Protein AF-A0A9E6S655-F1 (afdb_monomer)

Secondary structure (DSSP, 8-state):
-PPP-------PPPHHHHS------HHHHHHHHHHHHHHHHHHHHHS-TT-EEEE----TTS-GGG----EEEE-PPPPEEEEBTTT-PEEEE-HHHHHHHHHHHHHHHHHS-TTS--EEEEEEEEETTTTEEEEEEE----TT-EE-SS-EE---TTHHHHHHHHHHHTTTSSEEEEEEEEESSS--PPPHHHHHHHHHHHHSSTT--SEEEEEEEETTTTS-EEEEEEEEGGG---------------

pLDDT: mean 84.51, std 17.34, range [33.41, 98.56]

Radius of gyration: 26.14 Å; Cα contacts (8 Å, |Δi|>4): 394; chains: 1; bounding box: 91×45×84 Å

Solvent-accessible surface area (backbone atoms only — not comparable to full-atom values): 14456 Å² total; per-residue (Å²): 140,78,81,79,81,73,83,72,79,69,88,66,80,59,66,84,84,70,48,85,87,73,90,74,55,73,68,52,50,51,49,52,54,54,49,52,49,54,50,49,55,55,42,69,76,68,51,56,97,50,44,51,72,48,79,53,81,78,65,90,86,58,71,73,93,64,78,60,77,54,68,48,73,47,72,48,78,60,53,51,76,47,64,27,72,75,85,63,30,42,30,35,34,29,63,58,22,52,50,41,52,51,50,41,54,53,46,41,38,72,77,70,38,49,54,40,18,48,36,22,43,29,27,17,40,75,39,80,90,80,38,35,33,43,34,52,34,45,47,59,56,31,86,67,37,47,65,34,70,88,46,62,48,79,37,64,58,64,50,66,60,52,36,50,51,44,16,62,78,46,75,64,62,27,31,76,41,31,40,34,36,39,29,20,87,42,72,38,67,85,50,75,66,54,55,48,52,50,48,43,53,35,67,70,41,100,78,46,46,67,54,39,36,40,36,22,27,5,20,54,58,77,64,70,39,84,33,39,36,69,48,49,40,89,76,61,80,84,74,85,79,77,86,79,76,83,83,78,81,129

Nearest PDB structures (foldseek):
  9ild-assembly1_A  TM=6.841E-01  e=2.425E-09  Escherichia coli
  5u4p-assembly1_B  TM=6.908E-01  e=5.971E-07  Saccharomyces cerevisiae S288C
  6ef3-assembly1_r  TM=6.531E-01  e=1.255E-06  Saccharomyces cerevisiae S288C
  8h38-assembly1_E  TM=6.653E-01  e=2.600E-05  Homo sapiens
  5cw4-assembly1_A  TM=6.420E-01  e=2.943E-05  Camponotus floridanus

Mean predicted aligned error: 10.94 Å

Structure (mmCIF, N/CA/C/O backbone):
data_AF-A0A9E6S655-F1
#
_entry.id   AF-A0A9E6S655-F1
#
loop_
_atom_site.group_PDB
_atom_site.id
_atom_site.type_symbol
_atom_site.label_atom_id
_atom_site.label_alt_id
_atom_site.label_comp_id
_atom_site.label_asym_id
_atom_site.label_entity_id
_atom_site.label_seq_id
_atom_site.pdbx_PDB_ins_code
_atom_site.Cartn_x
_atom_site.Cartn_y
_atom_site.Cartn_z
_atom_site.occupancy
_atom_site.B_iso_or_equiv
_atom_site.auth_seq_id
_atom_site.auth_comp_id
_atom_site.auth_asym_id
_atom_site.auth_atom_id
_atom_site.pdbx_PDB_model_num
ATOM 1 N N . PHE A 1 1 ? -2.658 13.656 -61.836 1.00 39.81 1 PHE A N 1
ATOM 2 C CA . PHE A 1 1 ? -3.456 13.487 -60.610 1.00 39.81 1 PHE A CA 1
ATOM 3 C C . PHE A 1 1 ? -2.590 12.798 -59.568 1.00 39.81 1 PHE A C 1
ATOM 5 O O . PHE A 1 1 ? -2.549 11.578 -59.520 1.00 39.81 1 PHE A O 1
ATOM 12 N N . TRP A 1 2 ? -1.823 13.581 -58.810 1.00 33.41 2 TRP A N 1
ATOM 13 C CA . TRP A 1 2 ? -1.157 13.121 -57.591 1.00 33.41 2 TRP A CA 1
ATOM 14 C C . TRP A 1 2 ? -1.983 13.661 -56.425 1.00 33.41 2 TRP A C 1
ATOM 16 O O . TRP A 1 2 ? -2.263 14.861 -56.441 1.00 33.41 2 TRP A O 1
ATOM 26 N N . PRO A 1 3 ? -2.417 12.830 -55.466 1.00 42.56 3 PRO A N 1
ATOM 27 C CA . PRO A 1 3 ? -3.095 13.346 -54.291 1.00 42.56 3 PRO A CA 1
ATOM 28 C C . PRO A 1 3 ? -2.101 14.168 -53.465 1.00 42.56 3 PRO A C 1
ATOM 30 O O . PRO A 1 3 ? -0.930 13.794 -53.325 1.00 42.56 3 PRO A O 1
ATOM 33 N N . GLU A 1 4 ? -2.565 15.304 -52.949 1.00 45.28 4 GLU A N 1
ATOM 34 C CA . GLU A 1 4 ? -1.846 16.054 -51.926 1.00 45.28 4 GLU A CA 1
ATOM 35 C C . GLU A 1 4 ? -1.567 15.120 -50.745 1.00 45.28 4 GLU A C 1
ATOM 37 O O . GLU A 1 4 ? -2.424 14.336 -50.336 1.00 45.28 4 GLU A O 1
ATOM 42 N N . ARG A 1 5 ? -0.332 15.157 -50.234 1.00 46.97 5 ARG A N 1
ATOM 43 C CA . ARG A 1 5 ? 0.058 14.385 -49.055 1.00 46.97 5 ARG A CA 1
ATOM 44 C C . ARG A 1 5 ? -0.758 14.887 -47.869 1.00 46.97 5 ARG A C 1
ATOM 46 O O . ARG A 1 5 ? -0.368 15.864 -47.234 1.00 46.97 5 ARG A O 1
ATOM 53 N N . GLU A 1 6 ? -1.841 14.194 -47.537 1.00 49.81 6 GLU A N 1
ATOM 54 C CA . GLU A 1 6 ? -2.343 14.222 -46.171 1.00 49.81 6 GLU A CA 1
ATOM 55 C C . GLU A 1 6 ? -1.185 13.819 -45.260 1.00 49.81 6 GLU A C 1
ATOM 57 O O . GLU A 1 6 ? -0.544 12.776 -45.433 1.00 49.81 6 GLU A O 1
ATOM 62 N N . THR A 1 7 ? -0.872 14.693 -44.311 1.00 53.94 7 THR A N 1
ATOM 63 C CA . THR A 1 7 ? 0.046 14.429 -43.212 1.00 53.94 7 THR A CA 1
ATOM 64 C C . THR A 1 7 ? -0.587 13.390 -42.298 1.00 53.94 7 THR A C 1
ATOM 66 O O . THR A 1 7 ? -1.049 13.685 -41.198 1.00 53.94 7 THR A O 1
ATOM 69 N N . ILE A 1 8 ? -0.592 12.134 -42.742 1.00 54.56 8 ILE A N 1
ATOM 70 C CA . ILE A 1 8 ? -0.772 11.004 -41.844 1.00 54.56 8 ILE A CA 1
ATOM 71 C C . ILE A 1 8 ? 0.412 11.079 -40.881 1.00 54.56 8 ILE A C 1
ATOM 73 O O . ILE A 1 8 ? 1.547 10.762 -41.241 1.00 54.56 8 ILE A O 1
ATOM 77 N N . LYS A 1 9 ? 0.162 11.549 -39.654 1.00 48.50 9 LYS A N 1
ATOM 78 C CA . LYS A 1 9 ? 1.083 11.351 -38.536 1.00 48.50 9 LYS A CA 1
ATOM 79 C C . LYS A 1 9 ? 1.117 9.854 -38.268 1.00 48.50 9 LYS A C 1
ATOM 81 O O . LYS A 1 9 ? 0.338 9.334 -37.475 1.00 48.50 9 LYS A O 1
ATOM 86 N N . VAL A 1 10 ? 1.996 9.158 -38.979 1.00 54.09 10 VAL A N 1
ATOM 87 C CA . VAL A 1 10 ? 2.387 7.802 -38.619 1.00 54.09 10 VAL A CA 1
ATOM 88 C C . VAL A 1 10 ? 2.914 7.887 -37.191 1.00 54.09 10 VAL A C 1
ATOM 90 O O . VAL A 1 10 ? 3.746 8.744 -36.889 1.00 54.09 10 VAL A O 1
ATOM 93 N N . PHE A 1 11 ? 2.379 7.047 -36.308 1.00 54.53 11 PHE A N 1
ATOM 94 C CA . PHE A 1 11 ? 2.903 6.865 -34.963 1.00 54.53 11 PHE A CA 1
ATOM 95 C C . PHE A 1 11 ? 4.397 6.532 -35.072 1.00 54.53 11 PHE A C 1
ATOM 97 O O . PHE A 1 11 ? 4.768 5.438 -35.492 1.00 54.53 11 PHE A O 1
ATOM 104 N N . GLN A 1 12 ? 5.251 7.503 -34.752 1.00 49.06 12 GLN A N 1
ATOM 105 C CA . GLN A 1 12 ? 6.647 7.243 -34.444 1.00 49.06 12 GLN A CA 1
ATOM 106 C C . GLN A 1 12 ? 6.721 7.018 -32.935 1.00 49.06 12 GLN A C 1
ATOM 108 O O . GLN A 1 12 ? 6.376 7.943 -32.194 1.00 49.06 12 GLN A O 1
ATOM 113 N N . PRO A 1 13 ? 7.154 5.839 -32.453 1.00 54.59 13 PRO A N 1
ATOM 114 C CA . PRO A 1 13 ? 7.589 5.737 -31.069 1.00 54.59 13 PRO A CA 1
ATOM 115 C C . PRO A 1 13 ? 8.690 6.784 -30.868 1.00 54.59 13 PRO A C 1
ATOM 117 O O . PRO A 1 13 ? 9.580 6.917 -31.710 1.00 54.59 13 PRO A O 1
ATOM 120 N N . GLU A 1 14 ? 8.550 7.594 -29.820 1.00 47.12 14 GLU A N 1
ATOM 121 C CA . GLU A 1 14 ? 9.306 8.833 -29.624 1.00 47.12 14 GLU A CA 1
ATOM 122 C C . GLU A 1 14 ? 10.831 8.673 -29.818 1.00 47.12 14 GLU A C 1
ATOM 124 O O . GLU A 1 14 ? 11.371 7.577 -29.620 1.00 47.12 14 GLU A O 1
ATOM 129 N N . PRO A 1 15 ? 11.568 9.758 -30.144 1.00 48.25 15 PRO A N 1
ATOM 130 C CA . PRO A 1 15 ? 12.989 9.694 -30.505 1.00 48.25 15 PRO A CA 1
ATOM 131 C C . PRO A 1 15 ? 13.898 9.057 -29.443 1.00 48.25 15 PRO A C 1
ATOM 133 O O . PRO A 1 15 ? 15.030 8.712 -29.751 1.00 48.25 15 PRO A O 1
ATOM 136 N N . GLY A 1 16 ? 13.434 8.888 -28.203 1.00 46.38 16 GLY A N 1
ATOM 137 C CA . GLY A 1 16 ? 14.241 8.386 -27.090 1.00 46.38 16 GLY A CA 1
ATOM 138 C C . GLY A 1 16 ? 14.689 6.926 -27.214 1.00 46.38 16 GLY A C 1
ATOM 139 O O . GLY A 1 16 ? 15.821 6.623 -26.857 1.00 46.38 16 GLY A O 1
ATOM 140 N N . CYS A 1 17 ? 13.848 6.025 -27.736 1.00 48.88 17 CYS A N 1
ATOM 141 C CA . CYS A 1 17 ? 14.217 4.606 -27.899 1.00 48.88 17 CYS A CA 1
ATOM 142 C C . CYS A 1 17 ? 14.852 4.293 -29.261 1.00 48.88 17 CYS A C 1
ATOM 144 O O . CYS A 1 17 ? 15.463 3.239 -29.417 1.00 48.88 17 CYS A O 1
ATOM 146 N N . SER A 1 18 ? 14.693 5.195 -30.233 1.00 51.94 18 SER A N 1
ATOM 147 C CA . SER A 1 18 ? 15.085 4.985 -31.635 1.00 51.94 18 SER A CA 1
ATOM 148 C C . SER A 1 18 ? 16.229 5.900 -32.087 1.00 51.94 18 SER A C 1
ATOM 150 O O . SER A 1 18 ? 16.671 5.806 -33.232 1.00 51.94 18 SER A O 1
ATOM 152 N N . ALA A 1 19 ? 16.695 6.813 -31.229 1.00 54.34 19 ALA A N 1
ATOM 153 C CA . ALA A 1 19 ? 17.906 7.577 -31.493 1.00 54.34 19 ALA A CA 1
ATOM 154 C C . ALA A 1 19 ? 19.108 6.621 -31.539 1.00 54.34 19 ALA A C 1
ATOM 156 O O . ALA A 1 19 ? 19.163 5.689 -30.735 1.00 54.34 19 ALA A O 1
ATOM 157 N N . PRO A 1 20 ? 20.084 6.837 -32.439 1.00 57.59 20 PRO A N 1
ATOM 158 C CA . PRO A 1 20 ? 21.334 6.093 -32.389 1.00 57.59 20 PRO A CA 1
ATOM 159 C C . PRO A 1 20 ? 22.006 6.347 -31.032 1.00 57.59 20 PRO A C 1
ATOM 161 O O . PRO A 1 20 ? 22.548 7.421 -30.782 1.00 57.59 20 PRO A O 1
ATOM 164 N N . THR A 1 21 ? 21.927 5.360 -30.138 1.00 64.56 21 THR A N 1
ATOM 165 C CA . THR A 1 21 ? 22.509 5.390 -28.785 1.00 64.56 21 THR A CA 1
ATOM 166 C C . THR A 1 21 ? 23.999 5.049 -28.788 1.00 64.56 21 THR A C 1
ATOM 168 O O . THR A 1 21 ? 24.676 5.227 -27.778 1.00 64.56 21 THR A O 1
ATOM 171 N N . PHE A 1 22 ? 24.513 4.577 -29.925 1.00 71.50 22 PHE A N 1
ATOM 172 C CA . PHE A 1 22 ? 25.898 4.186 -30.136 1.00 71.50 22 PHE A CA 1
ATOM 173 C C . PHE A 1 22 ? 26.263 4.341 -31.621 1.00 71.50 22 PHE A C 1
ATOM 175 O O . PHE A 1 22 ? 25.500 3.929 -32.495 1.00 71.50 22 PHE A O 1
ATOM 182 N N . ILE A 1 23 ? 27.424 4.934 -31.910 1.00 76.50 23 ILE A N 1
ATOM 183 C CA . ILE A 1 23 ? 28.016 4.994 -33.253 1.00 76.50 23 ILE A CA 1
ATOM 184 C C . ILE A 1 23 ? 29.365 4.282 -33.166 1.00 76.50 23 ILE A C 1
ATOM 186 O O . ILE A 1 23 ? 30.240 4.718 -32.422 1.00 76.50 23 ILE A O 1
ATOM 190 N N . GLY A 1 24 ? 29.522 3.201 -33.926 1.00 80.50 24 GLY A N 1
ATOM 191 C CA . GLY A 1 24 ? 30.736 2.390 -33.960 1.00 80.50 24 GLY A CA 1
ATOM 192 C C . GLY A 1 24 ? 30.864 1.634 -35.277 1.00 80.50 24 GLY A C 1
ATOM 193 O O . GLY A 1 24 ? 29.964 1.668 -36.121 1.00 80.50 24 GLY A O 1
ATOM 194 N N . SER A 1 25 ? 32.000 0.970 -35.468 1.00 88.00 25 SER A N 1
ATOM 195 C CA . SER A 1 25 ? 32.209 0.071 -36.600 1.00 88.00 25 SER A CA 1
ATOM 196 C C . SER A 1 25 ? 31.302 -1.164 -36.500 1.00 88.00 25 SER A C 1
ATOM 198 O O . SER A 1 25 ? 30.748 -1.467 -35.442 1.00 88.00 25 SER A O 1
ATOM 200 N N . ALA A 1 26 ? 31.167 -1.920 -37.593 1.00 88.44 26 ALA A N 1
ATOM 201 C CA . ALA A 1 26 ? 30.428 -3.185 -37.569 1.00 88.44 26 ALA A CA 1
ATOM 202 C C . ALA A 1 26 ? 30.991 -4.164 -36.519 1.00 88.44 26 ALA A C 1
ATOM 204 O O . ALA A 1 26 ? 30.226 -4.791 -35.793 1.00 88.44 26 ALA A O 1
ATOM 205 N N . ALA A 1 27 ? 32.320 -4.219 -36.373 1.00 87.69 27 ALA A N 1
ATOM 206 C CA . ALA A 1 27 ? 32.978 -5.062 -35.377 1.00 87.69 27 ALA A CA 1
ATOM 207 C C . ALA A 1 27 ? 32.614 -4.663 -33.936 1.00 87.69 27 ALA A C 1
ATOM 209 O O . ALA A 1 27 ? 32.460 -5.523 -33.071 1.00 87.69 27 ALA A O 1
ATOM 210 N N . ASP A 1 28 ? 32.431 -3.366 -33.687 1.00 85.56 28 ASP A N 1
ATOM 211 C CA . ASP A 1 28 ? 32.077 -2.840 -32.368 1.00 85.56 28 ASP A CA 1
ATOM 212 C C . ASP A 1 28 ? 30.637 -3.206 -31.993 1.00 85.56 28 ASP A C 1
ATOM 214 O O . ASP A 1 28 ? 30.358 -3.610 -30.861 1.00 85.56 28 ASP A O 1
ATOM 218 N N . ILE A 1 29 ? 29.724 -3.097 -32.963 1.00 86.19 29 ILE A N 1
ATOM 219 C CA . ILE A 1 29 ? 28.320 -3.493 -32.809 1.00 86.19 29 ILE A CA 1
ATOM 220 C C . ILE A 1 29 ? 28.230 -4.994 -32.523 1.00 86.19 29 ILE A C 1
ATOM 222 O O . ILE A 1 29 ? 27.562 -5.387 -31.564 1.00 86.19 29 ILE A O 1
ATOM 226 N N . ASP A 1 30 ? 28.935 -5.820 -33.300 1.00 88.81 30 ASP A N 1
ATOM 227 C CA . ASP A 1 30 ? 28.944 -7.275 -33.127 1.00 88.81 30 ASP A CA 1
ATOM 228 C C . ASP A 1 30 ? 29.495 -7.676 -31.754 1.00 88.81 30 ASP A C 1
ATOM 230 O O . ASP A 1 30 ? 28.908 -8.521 -31.070 1.00 88.81 30 ASP A O 1
ATOM 234 N N . PHE A 1 31 ? 30.579 -7.032 -31.306 1.00 88.00 31 PHE A N 1
ATOM 235 C CA . PHE A 1 31 ? 31.152 -7.264 -29.982 1.00 88.00 31 PHE A CA 1
ATOM 236 C C . PHE A 1 31 ? 30.141 -6.979 -28.866 1.00 88.00 31 PHE A C 1
ATOM 238 O O . PHE A 1 31 ? 29.920 -7.825 -27.994 1.00 88.00 31 PHE A O 1
ATOM 245 N N . HIS A 1 32 ? 29.508 -5.802 -28.885 1.00 86.50 32 HIS A N 1
ATOM 246 C CA . HIS A 1 32 ? 28.561 -5.425 -27.840 1.00 86.50 32 HIS A CA 1
ATOM 247 C C . HIS A 1 32 ? 27.294 -6.281 -27.876 1.00 86.50 32 HIS A C 1
ATOM 249 O O . HIS A 1 32 ? 26.847 -6.732 -26.822 1.00 86.50 32 HIS A O 1
ATOM 255 N N . ALA A 1 33 ? 26.740 -6.563 -29.058 1.00 88.81 33 ALA A N 1
ATOM 256 C CA . ALA A 1 33 ? 25.545 -7.391 -29.196 1.00 88.81 33 ALA A CA 1
ATOM 257 C C . ALA A 1 33 ? 25.784 -8.824 -28.692 1.00 88.81 33 ALA A C 1
ATOM 259 O O . ALA A 1 33 ? 25.025 -9.320 -27.855 1.00 88.81 33 ALA A O 1
ATOM 260 N N . ALA A 1 34 ? 26.866 -9.472 -29.137 1.00 90.12 34 ALA A N 1
ATOM 261 C CA . ALA A 1 34 ? 27.206 -10.826 -28.705 1.00 90.12 34 ALA A CA 1
ATOM 262 C C . ALA A 1 34 ? 27.569 -10.876 -27.212 1.00 90.12 34 ALA A C 1
ATOM 264 O O . ALA A 1 34 ? 27.147 -11.786 -26.494 1.00 90.12 34 ALA A O 1
ATOM 265 N N . GLY A 1 35 ? 28.326 -9.890 -26.724 1.00 88.50 35 GLY A N 1
ATOM 266 C CA . GLY A 1 35 ? 28.711 -9.795 -25.319 1.00 88.50 35 GLY A CA 1
ATOM 267 C C . GLY A 1 35 ? 27.508 -9.611 -24.394 1.00 88.50 35 GLY A C 1
ATOM 268 O O . GLY A 1 35 ? 27.358 -10.368 -23.435 1.00 88.50 35 GLY A O 1
ATOM 269 N N . LEU A 1 36 ? 26.619 -8.661 -24.702 1.00 87.56 36 LEU A N 1
ATOM 270 C CA . LEU A 1 36 ? 25.401 -8.417 -23.924 1.00 87.56 36 LEU A CA 1
ATOM 271 C C . LEU A 1 36 ? 24.457 -9.622 -23.943 1.00 87.56 36 LEU A C 1
ATOM 273 O O . LEU A 1 36 ? 23.909 -9.964 -22.898 1.00 87.56 36 LEU A O 1
ATOM 277 N N . LEU A 1 37 ? 24.306 -10.302 -25.085 1.00 90.31 37 LEU A N 1
ATOM 278 C CA . LEU A 1 37 ? 23.493 -11.517 -25.181 1.00 90.31 37 LEU A CA 1
ATOM 279 C C . LEU A 1 37 ? 24.033 -12.630 -24.275 1.00 90.31 37 LEU A C 1
ATOM 281 O O . LEU A 1 37 ? 23.283 -13.200 -23.486 1.00 90.31 37 LEU A O 1
ATOM 285 N N . ASN A 1 38 ? 25.334 -12.916 -24.348 1.00 90.38 38 ASN A N 1
ATOM 286 C CA . ASN A 1 38 ? 25.955 -13.965 -23.537 1.00 90.38 38 ASN A CA 1
ATOM 287 C C . ASN A 1 38 ? 25.903 -13.644 -22.039 1.00 90.38 38 ASN A C 1
ATOM 289 O O . ASN A 1 38 ? 25.633 -14.527 -21.222 1.00 90.38 38 ASN A O 1
ATOM 293 N N . ILE A 1 39 ? 26.116 -12.376 -21.671 1.00 87.38 39 ILE A N 1
ATOM 294 C CA . ILE A 1 39 ? 25.930 -11.915 -20.293 1.00 87.38 39 ILE A CA 1
ATOM 295 C C . ILE A 1 39 ? 24.472 -12.118 -19.873 1.00 87.38 39 ILE A C 1
ATOM 297 O O . ILE A 1 39 ? 24.231 -12.718 -18.829 1.00 87.38 39 ILE A O 1
ATOM 301 N N . GLY A 1 40 ? 23.510 -11.685 -20.690 1.00 86.69 40 GLY A N 1
ATOM 302 C CA . GLY A 1 40 ? 22.080 -11.842 -20.426 1.00 86.69 40 GLY A CA 1
ATOM 303 C C . GLY A 1 40 ? 21.677 -13.300 -20.200 1.00 86.69 40 GLY A C 1
ATOM 304 O O . GLY A 1 40 ? 21.018 -13.598 -19.209 1.00 86.69 40 GLY A O 1
ATOM 305 N N . LEU A 1 41 ? 22.140 -14.222 -21.049 1.00 89.38 41 LEU A N 1
ATOM 306 C CA . LEU A 1 41 ? 21.893 -15.661 -20.896 1.00 89.38 41 LEU A CA 1
ATOM 307 C C . LEU A 1 41 ? 22.481 -16.209 -19.589 1.00 89.38 41 LEU A C 1
ATOM 309 O O . LEU A 1 41 ? 21.782 -16.882 -18.836 1.00 89.38 41 LEU A O 1
ATOM 313 N N . SER A 1 42 ? 23.728 -15.850 -19.266 1.00 87.19 42 SER A N 1
ATOM 314 C CA . SER A 1 42 ? 24.353 -16.232 -17.993 1.00 87.19 42 SER A CA 1
ATOM 315 C C . SER A 1 42 ? 23.597 -15.671 -16.783 1.00 87.19 42 SER A C 1
ATOM 317 O O . SER A 1 42 ? 23.529 -16.320 -15.738 1.00 87.19 42 SER A O 1
ATOM 319 N N . ARG A 1 43 ? 23.019 -14.470 -16.896 1.00 84.88 43 ARG A N 1
ATOM 320 C CA . ARG A 1 43 ? 22.216 -13.850 -15.834 1.00 84.88 43 ARG A CA 1
ATOM 321 C C . ARG A 1 43 ? 20.859 -14.513 -15.673 1.00 84.88 43 ARG A C 1
ATOM 323 O O . ARG A 1 43 ? 20.486 -14.766 -14.539 1.00 84.88 43 ARG A O 1
ATOM 330 N N . ILE A 1 44 ? 20.170 -14.860 -16.756 1.00 84.44 44 ILE A N 1
ATOM 331 C CA . ILE A 1 44 ? 18.895 -15.593 -16.690 1.00 84.44 44 ILE A CA 1
ATOM 332 C C . ILE A 1 44 ? 19.059 -16.929 -15.953 1.00 84.44 44 ILE A C 1
ATOM 334 O O . ILE A 1 44 ? 18.176 -17.319 -15.198 1.00 84.44 44 ILE A O 1
ATOM 338 N N . GLU A 1 45 ? 20.191 -17.612 -16.138 1.00 87.69 45 GLU A N 1
ATOM 339 C CA . GLU A 1 45 ? 20.467 -18.882 -15.457 1.00 87.69 45 GLU A CA 1
ATOM 340 C C . GLU A 1 45 ? 20.854 -18.705 -13.978 1.00 87.69 45 GLU A C 1
ATOM 342 O O . GLU A 1 45 ? 20.525 -19.547 -13.145 1.00 87.69 45 GLU A O 1
ATOM 347 N N . SER A 1 46 ? 21.564 -17.623 -13.638 1.00 85.38 46 SER A N 1
ATOM 348 C CA . SER A 1 46 ? 22.181 -17.448 -12.312 1.00 85.38 46 SER A CA 1
ATOM 349 C C . SER A 1 46 ? 21.440 -16.504 -11.363 1.00 85.38 46 SER A C 1
ATOM 351 O O . SER A 1 46 ? 21.682 -16.557 -10.154 1.00 85.38 46 SER A O 1
ATOM 353 N N . LEU A 1 47 ? 20.581 -15.614 -11.869 1.00 81.38 47 LEU A N 1
ATOM 354 C CA . LEU A 1 47 ? 19.884 -14.630 -11.047 1.00 81.38 47 LEU A CA 1
ATOM 355 C C . LEU A 1 47 ? 18.695 -15.259 -10.309 1.00 81.38 47 LEU A C 1
ATOM 357 O O . LEU A 1 47 ? 17.845 -15.893 -10.935 1.00 81.38 47 LEU A O 1
ATOM 361 N N . PRO A 1 48 ? 18.578 -15.027 -8.991 1.00 79.44 48 PRO A N 1
ATOM 362 C CA . PRO A 1 48 ? 17.353 -15.313 -8.259 1.00 79.44 48 PRO A CA 1
ATOM 363 C C . PRO A 1 48 ? 16.149 -14.580 -8.865 1.00 79.44 48 PRO A C 1
ATOM 365 O O . PRO A 1 48 ? 16.284 -13.473 -9.388 1.00 79.44 48 PRO A O 1
ATOM 368 N N . SER A 1 49 ? 14.955 -15.162 -8.731 1.00 73.50 49 SER A N 1
ATOM 369 C CA . SER A 1 49 ? 13.708 -14.618 -9.296 1.00 73.50 49 SER A CA 1
ATOM 370 C C . SER A 1 49 ? 13.314 -13.234 -8.768 1.00 73.50 49 SER A C 1
ATOM 372 O O . SER A 1 49 ? 12.454 -12.580 -9.346 1.00 73.50 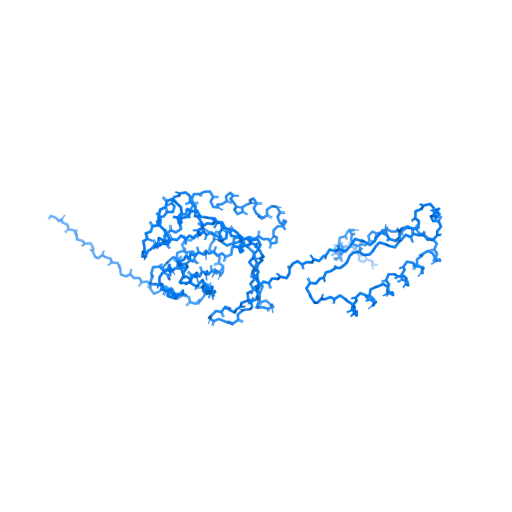49 SER A O 1
ATOM 374 N N . ASP A 1 50 ? 13.895 -12.808 -7.650 1.00 68.62 50 ASP A N 1
ATOM 375 C CA . ASP A 1 50 ? 13.663 -11.516 -7.008 1.00 68.62 50 ASP A CA 1
ATOM 376 C C . ASP A 1 50 ? 14.825 -10.531 -7.202 1.00 68.62 50 ASP A C 1
ATOM 378 O O . ASP A 1 50 ? 14.833 -9.475 -6.588 1.00 68.62 50 ASP A O 1
ATOM 382 N N . SER A 1 51 ? 15.806 -10.842 -8.048 1.00 71.31 51 SER A N 1
ATOM 383 C CA . SER A 1 51 ? 16.999 -10.020 -8.253 1.00 71.31 51 SER A CA 1
ATOM 384 C C . SER A 1 51 ? 17.072 -9.462 -9.670 1.00 71.31 51 SER A C 1
ATOM 386 O O . SER A 1 51 ? 16.535 -10.035 -10.613 1.00 71.31 51 SER A O 1
ATOM 388 N N . ALA A 1 52 ? 17.806 -8.363 -9.843 1.00 75.38 52 ALA A N 1
ATOM 389 C CA . ALA A 1 52 ? 18.245 -7.927 -11.160 1.00 75.38 52 ALA A CA 1
ATOM 390 C C . ALA A 1 52 ? 19.749 -7.668 -11.178 1.00 75.38 52 ALA A C 1
ATOM 392 O O . ALA A 1 52 ? 20.419 -7.552 -10.151 1.00 75.38 52 ALA A O 1
ATOM 393 N N . SER A 1 53 ? 20.302 -7.564 -12.375 1.00 76.25 53 SER A N 1
ATOM 394 C CA . SER A 1 53 ? 21.659 -7.081 -12.563 1.00 76.25 53 SER A CA 1
ATOM 395 C C . SER A 1 53 ? 21.684 -6.016 -13.639 1.00 76.25 53 SER A C 1
ATOM 397 O O . SER A 1 53 ? 20.893 -6.035 -14.581 1.00 76.25 53 SER A O 1
ATOM 399 N N . MET A 1 54 ? 22.622 -5.088 -13.488 1.00 79.50 54 MET A N 1
ATOM 400 C CA . MET A 1 54 ? 23.042 -4.212 -14.561 1.00 79.50 54 MET A CA 1
ATOM 401 C C . MET A 1 54 ? 24.513 -4.502 -14.838 1.00 79.50 54 MET A C 1
ATOM 403 O O . MET A 1 54 ? 25.407 -4.220 -14.036 1.00 79.50 54 MET A O 1
ATOM 407 N N . ASP A 1 55 ? 24.765 -5.115 -15.981 1.00 77.94 55 ASP A N 1
ATOM 408 C CA . ASP A 1 55 ? 26.111 -5.433 -16.419 1.00 77.94 55 ASP A CA 1
ATOM 409 C C . ASP A 1 55 ? 26.572 -4.370 -17.421 1.00 77.94 55 ASP A C 1
ATOM 411 O O . ASP A 1 55 ? 25.892 -4.094 -18.409 1.00 77.94 55 ASP A O 1
ATOM 415 N N . LEU A 1 56 ? 27.724 -3.755 -17.151 1.00 76.88 56 LEU A N 1
ATOM 416 C CA . LEU A 1 56 ? 28.354 -2.802 -18.059 1.00 76.88 56 LEU A CA 1
ATOM 417 C C . LEU A 1 56 ? 29.446 -3.519 -18.850 1.00 76.88 56 LEU A C 1
ATOM 419 O O . LEU A 1 56 ? 30.378 -4.083 -18.272 1.00 76.88 56 LEU A O 1
ATOM 423 N N . LEU A 1 57 ? 29.324 -3.491 -20.176 1.00 78.06 57 LEU A N 1
ATOM 424 C CA . LEU A 1 57 ? 30.312 -4.045 -21.093 1.00 78.06 57 LEU A CA 1
ATOM 425 C C . LEU A 1 57 ? 31.095 -2.902 -21.739 1.00 78.06 57 LEU A C 1
ATOM 427 O O . LEU A 1 57 ? 30.559 -2.171 -22.571 1.00 78.06 57 LEU A O 1
ATOM 431 N N . ALA A 1 58 ? 32.359 -2.753 -21.345 1.00 77.69 58 ALA A N 1
ATOM 432 C CA . ALA A 1 58 ? 33.259 -1.774 -21.938 1.00 77.69 58 ALA A CA 1
ATOM 433 C C . ALA A 1 58 ? 33.640 -2.175 -23.371 1.00 77.69 58 ALA A C 1
ATOM 435 O O . ALA A 1 58 ? 33.702 -3.360 -23.703 1.00 77.69 58 ALA A O 1
ATOM 436 N N . ALA A 1 59 ? 33.901 -1.179 -24.212 1.00 77.31 59 ALA A N 1
ATOM 437 C CA . ALA A 1 59 ? 34.412 -1.384 -25.557 1.00 77.31 59 ALA A CA 1
ATOM 438 C C . ALA A 1 59 ? 35.844 -1.967 -25.546 1.00 77.31 59 ALA A C 1
ATOM 440 O O . ALA A 1 59 ? 36.667 -1.528 -24.742 1.00 77.31 59 ALA A O 1
ATOM 441 N N . PRO A 1 60 ? 36.187 -2.897 -26.455 1.00 74.12 60 PRO A N 1
ATOM 442 C CA . PRO A 1 60 ? 37.463 -3.616 -26.443 1.00 74.12 60 PRO A CA 1
ATOM 443 C C . PRO A 1 60 ? 38.679 -2.749 -26.799 1.00 74.12 60 PRO A C 1
ATOM 445 O O . PRO A 1 60 ? 39.807 -3.153 -26.535 1.00 74.12 60 PRO A O 1
ATOM 448 N N . TRP A 1 61 ? 38.475 -1.570 -27.395 1.00 75.75 61 TRP A N 1
ATOM 449 C CA . TRP A 1 61 ? 39.543 -0.614 -27.719 1.00 75.75 61 TRP A CA 1
ATOM 450 C C . TRP A 1 61 ? 39.812 0.413 -26.606 1.00 75.75 61 TRP A C 1
ATOM 452 O O . TRP A 1 61 ? 40.666 1.284 -26.779 1.00 75.75 61 TRP A O 1
ATOM 462 N N . LEU A 1 62 ? 39.094 0.349 -25.477 1.00 72.50 62 LEU A N 1
ATOM 463 C CA . LEU A 1 62 ? 39.424 1.156 -24.303 1.00 72.50 62 LEU A CA 1
ATOM 464 C C . LEU A 1 62 ? 40.757 0.671 -23.694 1.00 72.50 62 LEU A C 1
ATOM 466 O O . LEU A 1 62 ? 40.971 -0.539 -23.594 1.00 72.50 62 LEU A O 1
ATOM 470 N N . PRO A 1 63 ? 41.666 1.581 -23.290 1.00 66.06 63 PRO A N 1
ATOM 471 C CA . PRO A 1 63 ? 42.944 1.211 -22.684 1.00 66.06 63 PRO A CA 1
ATOM 472 C C . PRO A 1 63 ? 42.762 0.332 -21.440 1.00 66.06 63 PRO A C 1
ATOM 474 O O . PRO A 1 63 ? 41.946 0.628 -20.571 1.00 66.06 63 PRO A O 1
ATOM 477 N N . ALA A 1 64 ? 43.574 -0.721 -21.330 1.00 59.59 64 ALA A N 1
ATOM 478 C CA . ALA A 1 64 ? 43.466 -1.770 -20.311 1.00 59.59 64 ALA A CA 1
ATOM 479 C C . ALA A 1 64 ? 43.729 -1.325 -18.854 1.00 59.59 64 ALA A C 1
ATOM 481 O O . ALA A 1 64 ? 43.664 -2.157 -17.950 1.00 59.59 64 ALA A O 1
ATOM 482 N N . GLU A 1 65 ? 44.001 -0.041 -18.589 1.00 55.44 65 GLU A N 1
ATOM 483 C CA . GLU A 1 65 ? 44.099 0.462 -17.207 1.00 55.44 65 GLU A CA 1
ATOM 484 C C . GLU A 1 65 ? 42.747 0.418 -16.462 1.00 55.44 65 GLU A C 1
ATOM 486 O O . GLU A 1 65 ? 42.723 0.459 -15.232 1.00 55.44 65 GLU A O 1
ATOM 491 N N . ASP A 1 66 ? 41.646 0.206 -17.195 1.00 52.06 66 ASP A N 1
ATOM 492 C CA . ASP A 1 66 ? 40.277 0.030 -16.696 1.00 52.06 66 ASP A CA 1
ATOM 493 C C . ASP A 1 66 ? 39.685 -1.363 -17.033 1.00 52.06 66 ASP A C 1
ATOM 495 O O . ASP A 1 66 ? 38.484 -1.501 -17.268 1.00 52.06 66 ASP A O 1
ATOM 499 N N . ASP A 1 67 ? 40.486 -2.445 -17.009 1.00 48.00 67 ASP A N 1
ATOM 500 C CA . ASP A 1 67 ? 39.997 -3.848 -17.103 1.00 48.00 67 ASP A CA 1
ATOM 501 C C . ASP A 1 67 ? 39.232 -4.304 -15.838 1.00 48.00 67 ASP A C 1
ATOM 503 O O . ASP A 1 67 ? 39.382 -5.399 -15.290 1.00 48.00 67 ASP A O 1
ATOM 507 N N . LYS A 1 68 ? 38.387 -3.423 -15.317 1.00 52.09 68 LYS A N 1
ATOM 508 C CA . LYS A 1 68 ? 37.375 -3.743 -14.330 1.00 52.09 68 LYS A CA 1
ATOM 509 C C . LYS A 1 68 ? 36.071 -3.794 -15.099 1.00 52.09 68 LYS A C 1
ATOM 511 O O . LYS A 1 68 ? 35.430 -2.776 -15.330 1.00 52.09 68 LYS A O 1
ATOM 516 N N . ARG A 1 69 ? 35.633 -5.001 -15.469 1.00 55.19 69 ARG A N 1
ATOM 517 C CA . ARG A 1 69 ? 34.214 -5.243 -15.772 1.00 55.19 69 ARG A CA 1
ATOM 518 C C . ARG A 1 69 ? 33.414 -4.762 -14.563 1.00 55.19 69 ARG A C 1
ATOM 520 O O . ARG A 1 69 ? 33.317 -5.461 -13.553 1.00 55.19 69 ARG A O 1
ATOM 527 N N . HIS A 1 70 ? 32.913 -3.535 -14.622 1.00 58.69 70 HIS A N 1
ATOM 528 C CA . HIS A 1 70 ? 32.178 -2.935 -13.526 1.00 58.69 70 HIS A CA 1
ATOM 529 C C . HIS A 1 70 ? 30.784 -3.550 -13.514 1.00 58.69 70 HIS A C 1
ATOM 531 O O . HIS A 1 70 ? 29.861 -3.100 -14.188 1.00 58.69 70 HIS A O 1
ATOM 537 N N . ARG A 1 71 ? 30.641 -4.635 -12.756 1.00 60.66 71 ARG A N 1
ATOM 538 C CA . ARG A 1 71 ? 29.338 -5.220 -12.466 1.00 60.66 71 ARG A CA 1
ATOM 539 C C . ARG A 1 71 ? 28.647 -4.359 -11.416 1.00 60.66 71 ARG A C 1
ATOM 541 O O . ARG A 1 71 ? 29.055 -4.359 -10.255 1.00 60.66 71 ARG A O 1
ATOM 548 N N . LEU A 1 72 ? 27.579 -3.676 -11.813 1.00 58.38 72 LEU A N 1
ATOM 549 C CA . LEU A 1 72 ? 26.640 -3.049 -10.892 1.00 58.38 72 LEU A CA 1
ATOM 550 C C . LEU A 1 72 ? 25.487 -4.029 -10.664 1.00 58.38 72 LEU A C 1
ATOM 552 O O . LEU A 1 72 ? 24.482 -4.045 -11.368 1.00 58.38 72 LEU A O 1
ATOM 556 N N . SER A 1 73 ? 25.643 -4.908 -9.680 1.00 59.41 73 SER A N 1
ATOM 557 C CA . SER A 1 73 ? 24.549 -5.784 -9.264 1.00 59.41 73 SER A CA 1
ATOM 558 C C . SER A 1 73 ? 23.619 -5.024 -8.326 1.00 59.41 73 SER A C 1
ATOM 560 O O . SER A 1 73 ? 24.075 -4.502 -7.307 1.00 59.41 73 SER A O 1
ATOM 562 N N . TYR A 1 74 ? 22.328 -5.006 -8.645 1.00 59.41 74 TYR A N 1
ATOM 563 C CA . TYR A 1 74 ? 21.295 -4.474 -7.767 1.00 59.41 74 TYR A CA 1
ATOM 564 C C . TYR A 1 74 ? 20.284 -5.571 -7.453 1.00 59.41 74 TYR A C 1
ATOM 566 O O . TYR A 1 74 ? 19.422 -5.903 -8.261 1.00 59.41 74 TYR A O 1
ATOM 574 N N . THR A 1 75 ? 20.372 -6.132 -6.255 1.00 62.38 75 THR A N 1
ATOM 575 C CA . THR A 1 75 ? 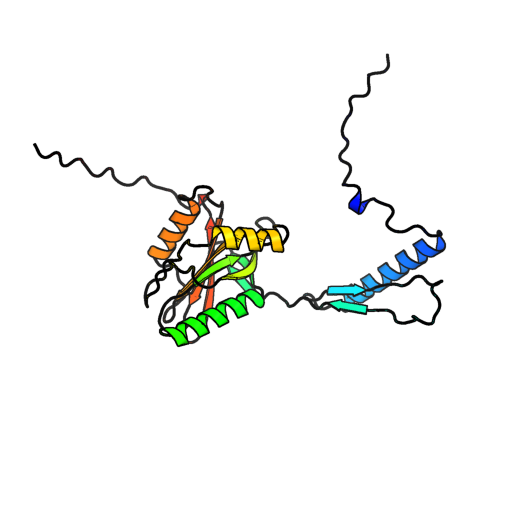19.340 -7.043 -5.768 1.00 62.38 75 THR A CA 1
ATOM 576 C C . THR A 1 75 ? 18.098 -6.227 -5.444 1.00 62.38 75 THR A C 1
ATOM 578 O O . THR A 1 75 ? 18.104 -5.427 -4.505 1.00 62.38 75 THR A O 1
ATOM 581 N N . PHE A 1 76 ? 17.032 -6.430 -6.218 1.00 63.56 76 PHE A N 1
ATOM 582 C CA . PHE A 1 76 ? 15.718 -5.975 -5.800 1.00 63.56 76 PHE A CA 1
ATOM 583 C C . PHE A 1 76 ? 15.369 -6.721 -4.515 1.00 63.56 76 PHE A C 1
ATOM 585 O O . PHE A 1 76 ? 15.545 -7.930 -4.396 1.00 63.56 76 PHE A O 1
ATOM 592 N N . LYS A 1 77 ? 14.936 -5.991 -3.493 1.00 69.38 77 LYS A N 1
ATOM 593 C CA . LYS A 1 77 ? 14.375 -6.659 -2.327 1.00 69.38 77 LYS A CA 1
ATOM 594 C C . LYS A 1 77 ? 12.997 -7.164 -2.722 1.00 69.38 77 LYS A C 1
ATOM 596 O O . LYS A 1 77 ? 12.162 -6.371 -3.156 1.00 69.38 77 LYS A O 1
ATOM 601 N N . GLY A 1 78 ? 12.793 -8.472 -2.603 1.00 73.12 78 GLY A N 1
ATOM 602 C CA . GLY A 1 78 ? 11.521 -9.100 -2.922 1.00 73.12 78 GLY A CA 1
ATOM 603 C C . GLY A 1 78 ? 10.359 -8.460 -2.161 1.00 73.12 78 GLY A C 1
ATOM 604 O O . GLY A 1 78 ? 10.497 -7.994 -1.027 1.00 73.12 78 GLY A O 1
ATOM 605 N N . TYR A 1 79 ? 9.193 -8.446 -2.797 1.00 89.31 79 TYR A N 1
ATOM 606 C CA . TYR A 1 79 ? 7.949 -8.054 -2.151 1.00 89.31 79 TYR A CA 1
ATOM 607 C C . TYR A 1 79 ? 7.428 -9.220 -1.313 1.00 89.31 79 TYR A C 1
ATOM 609 O O . TYR A 1 79 ? 7.447 -10.373 -1.750 1.00 89.31 79 TYR A O 1
ATOM 617 N N . ALA A 1 80 ? 6.915 -8.923 -0.121 1.00 94.00 80 ALA A N 1
ATOM 618 C CA . ALA A 1 80 ? 6.131 -9.902 0.614 1.00 94.00 80 ALA A CA 1
ATOM 619 C C . ALA A 1 80 ? 4.835 -10.154 -0.163 1.00 94.00 80 ALA A C 1
ATOM 621 O O . ALA A 1 80 ? 4.131 -9.210 -0.531 1.00 94.00 80 ALA A O 1
ATOM 622 N N . ARG A 1 81 ? 4.543 -11.424 -0.448 1.00 95.81 81 ARG A N 1
ATOM 623 C CA . ARG A 1 81 ? 3.352 -11.814 -1.199 1.00 95.81 81 ARG A CA 1
ATOM 624 C C . ARG A 1 81 ? 2.214 -12.153 -0.245 1.00 95.81 81 ARG A C 1
ATOM 626 O O . ARG A 1 81 ? 2.366 -13.010 0.620 1.00 95.81 81 ARG A O 1
ATOM 633 N N . HIS A 1 82 ? 1.068 -11.524 -0.461 1.00 97.62 82 HIS A N 1
ATOM 634 C CA . HIS A 1 82 ? -0.188 -11.802 0.226 1.00 97.62 82 HIS A CA 1
ATOM 635 C C . HIS A 1 82 ? -1.292 -12.068 -0.804 1.00 97.62 82 HIS A C 1
ATOM 637 O O . HIS A 1 82 ? -1.096 -11.900 -2.011 1.00 97.62 82 HIS A O 1
ATOM 643 N N . CYS A 1 83 ? -2.452 -12.506 -0.325 1.00 97.81 83 CYS A N 1
ATOM 644 C CA . CYS A 1 83 ? -3.645 -12.685 -1.139 1.00 97.81 83 CYS A CA 1
ATOM 645 C C . CYS A 1 83 ? -4.724 -11.724 -0.643 1.00 97.81 83 CYS A C 1
ATOM 647 O O . CYS A 1 83 ? -4.960 -11.611 0.562 1.00 97.81 83 CYS A O 1
ATOM 649 N N . GLU A 1 84 ? -5.325 -11.004 -1.578 1.00 97.88 84 GLU A N 1
ATOM 650 C CA . GLU A 1 84 ? -6.500 -10.181 -1.336 1.00 97.88 84 GLU A CA 1
ATOM 651 C C . GLU A 1 84 ? -7.740 -11.082 -1.167 1.00 97.88 84 GLU A C 1
ATOM 653 O O . GLU A 1 84 ? -7.868 -12.111 -1.831 1.00 97.88 84 GLU A O 1
ATOM 658 N N . GLN A 1 85 ? -8.620 -10.722 -0.231 1.00 97.06 85 GLN A N 1
ATOM 659 C CA . GLN A 1 85 ? -9.649 -11.611 0.319 1.00 97.06 85 GLN A CA 1
ATOM 660 C C . GLN A 1 85 ? -10.912 -11.764 -0.553 1.00 97.06 85 GLN A C 1
ATOM 662 O O . GLN A 1 85 ? -11.567 -12.803 -0.478 1.00 97.06 85 GLN A O 1
ATOM 667 N N . ASN A 1 86 ? -11.287 -10.762 -1.354 1.00 95.12 86 ASN A N 1
ATOM 668 C CA . ASN A 1 86 ? -12.567 -10.723 -2.075 1.00 95.12 86 ASN A CA 1
ATOM 669 C C . ASN A 1 86 ? -12.475 -11.294 -3.497 1.00 95.12 86 ASN A C 1
ATOM 671 O O . ASN A 1 86 ? -13.376 -11.998 -3.952 1.00 95.12 86 ASN A O 1
ATOM 675 N N . HIS A 1 87 ? -11.403 -10.969 -4.215 1.00 96.38 87 HIS A N 1
ATOM 676 C CA . HIS A 1 87 ? -11.230 -11.227 -5.647 1.00 96.38 87 HIS A CA 1
ATOM 677 C C . HIS A 1 87 ? -10.000 -12.076 -5.958 1.00 96.38 87 HIS A C 1
ATOM 679 O O . HIS A 1 87 ? -9.845 -12.514 -7.098 1.00 96.38 87 HIS A O 1
ATOM 685 N N . GLY A 1 88 ? -9.129 -12.303 -4.971 1.00 94.56 88 GLY A N 1
ATOM 686 C CA . GLY A 1 88 ? -7.951 -13.158 -5.104 1.00 94.56 88 GLY A CA 1
ATOM 687 C C . GLY A 1 88 ? -6.760 -12.483 -5.783 1.00 94.56 88 GLY A C 1
ATOM 688 O O . GLY A 1 88 ? -5.893 -13.179 -6.312 1.00 94.56 88 GLY A O 1
ATOM 689 N N . TYR A 1 89 ? -6.692 -11.145 -5.780 1.00 98.12 89 TYR A N 1
ATOM 690 C CA . TYR A 1 89 ? -5.522 -10.430 -6.301 1.00 98.12 89 TYR A CA 1
ATOM 691 C C . TYR A 1 89 ? -4.268 -10.829 -5.513 1.00 98.12 89 TYR A C 1
ATOM 693 O O . TYR A 1 89 ? -4.299 -10.995 -4.288 1.00 98.12 89 TYR A O 1
ATOM 701 N N . ALA A 1 90 ? -3.139 -10.953 -6.208 1.00 98.25 90 ALA A N 1
ATOM 702 C CA . ALA A 1 90 ? -1.851 -11.071 -5.544 1.00 98.25 90 ALA A CA 1
ATOM 703 C C . ALA A 1 90 ? -1.451 -9.693 -5.013 1.00 98.25 90 ALA A C 1
ATOM 705 O O . ALA A 1 90 ? -1.342 -8.737 -5.775 1.00 98.25 90 ALA A O 1
ATOM 706 N N . VAL A 1 91 ? -1.203 -9.583 -3.715 1.00 98.44 91 VAL A N 1
ATOM 707 C CA . VAL A 1 91 ? -0.696 -8.345 -3.124 1.00 98.44 91 VAL A CA 1
ATOM 708 C C . VAL A 1 91 ? 0.805 -8.477 -2.942 1.00 98.44 91 VAL A C 1
ATOM 710 O O . VAL A 1 91 ? 1.277 -9.428 -2.320 1.00 98.44 91 VAL A O 1
ATOM 713 N N . LEU A 1 92 ? 1.553 -7.528 -3.485 1.00 97.44 92 LEU A N 1
ATOM 714 C CA . LEU A 1 92 ? 3.001 -7.446 -3.392 1.00 97.44 92 LEU A CA 1
ATOM 715 C C . LEU A 1 92 ? 3.348 -6.228 -2.544 1.00 97.44 92 LEU A C 1
ATOM 717 O O . LEU A 1 92 ? 3.275 -5.090 -3.001 1.00 97.44 92 LEU A O 1
ATOM 721 N N . ARG A 1 93 ? 3.710 -6.472 -1.284 1.00 97.12 93 ARG A N 1
ATOM 722 C CA . ARG A 1 93 ? 3.984 -5.427 -0.297 1.00 97.12 93 ARG A CA 1
ATOM 723 C C . ARG A 1 93 ? 5.479 -5.244 -0.074 1.00 97.12 93 ARG A C 1
ATOM 725 O O . ARG A 1 93 ? 6.176 -6.179 0.330 1.00 97.12 93 ARG A O 1
ATOM 732 N N . SER A 1 94 ? 5.964 -4.028 -0.302 1.00 95.44 94 SER A N 1
ATOM 733 C CA . SER A 1 94 ? 7.378 -3.685 -0.175 1.00 95.44 94 SER A CA 1
ATOM 734 C C . SER A 1 94 ? 7.862 -3.786 1.279 1.00 95.44 94 SER A C 1
ATOM 736 O O . SER A 1 94 ? 7.082 -3.747 2.238 1.00 95.44 94 SER A O 1
ATOM 738 N N . GLU A 1 95 ? 9.178 -3.881 1.470 1.00 93.38 95 GLU A N 1
ATOM 739 C CA . GLU A 1 95 ? 9.780 -3.763 2.804 1.00 93.38 95 GLU A CA 1
ATOM 740 C C . GLU A 1 95 ? 9.614 -2.347 3.383 1.00 93.38 95 GLU A C 1
ATOM 742 O O . GLU A 1 95 ? 9.457 -2.195 4.592 1.00 93.38 95 GLU A O 1
ATOM 747 N N . ILE A 1 96 ? 9.586 -1.311 2.537 1.00 94.31 96 ILE A N 1
ATOM 748 C CA . ILE A 1 96 ? 9.392 0.081 2.969 1.00 94.31 96 ILE A CA 1
ATOM 749 C C . ILE A 1 96 ? 8.027 0.229 3.647 1.00 94.31 96 ILE A C 1
ATOM 751 O O . ILE A 1 96 ? 7.960 0.701 4.778 1.00 94.31 96 ILE A O 1
ATOM 755 N N . ALA A 1 97 ? 6.959 -0.285 3.029 1.00 97.25 97 ALA A N 1
ATOM 756 C CA . ALA A 1 97 ? 5.630 -0.314 3.635 1.00 97.25 97 ALA A CA 1
ATOM 757 C C . ALA A 1 97 ? 5.622 -1.074 4.976 1.00 97.25 97 ALA A C 1
ATOM 759 O O . ALA A 1 97 ? 4.996 -0.637 5.940 1.00 97.25 97 ALA A O 1
ATOM 760 N N . ALA A 1 98 ? 6.361 -2.186 5.076 1.00 96.88 98 ALA A N 1
ATOM 761 C CA . ALA A 1 98 ? 6.517 -2.948 6.320 1.00 96.88 98 ALA A CA 1
ATOM 762 C C . ALA A 1 98 ? 7.148 -2.124 7.452 1.00 96.88 98 ALA A C 1
ATOM 764 O O . ALA A 1 98 ? 6.725 -2.196 8.615 1.00 96.88 98 ALA A O 1
ATOM 765 N N . LEU A 1 99 ? 8.197 -1.375 7.108 1.00 96.81 99 LEU A N 1
ATOM 766 C CA . LEU A 1 99 ? 8.937 -0.521 8.026 1.00 96.81 99 LEU A CA 1
ATOM 767 C C . LEU A 1 99 ? 8.085 0.669 8.461 1.00 96.81 99 LEU A C 1
ATOM 769 O O . LEU A 1 99 ? 8.029 0.937 9.661 1.00 96.81 99 LEU A O 1
ATOM 773 N N . ASP A 1 100 ? 7.367 1.302 7.533 1.00 97.62 100 ASP A N 1
ATOM 774 C CA . ASP A 1 100 ? 6.449 2.409 7.810 1.00 97.62 100 ASP A CA 1
ATOM 775 C C . ASP A 1 100 ? 5.325 1.969 8.767 1.00 97.62 100 ASP A C 1
ATOM 777 O O . ASP A 1 100 ? 5.122 2.591 9.814 1.00 97.62 100 ASP A O 1
ATOM 781 N N . MET A 1 101 ? 4.671 0.828 8.498 1.00 98.06 101 MET A N 1
ATOM 782 C CA . MET A 1 101 ? 3.675 0.245 9.413 1.00 98.06 101 MET A CA 1
ATOM 783 C C . MET A 1 101 ? 4.273 -0.049 10.792 1.00 98.06 101 MET A C 1
ATOM 785 O O . MET A 1 101 ? 3.680 0.252 11.829 1.00 98.06 101 MET A O 1
ATOM 789 N N . THR A 1 102 ? 5.472 -0.635 10.835 1.00 97.56 102 THR A N 1
ATOM 790 C CA . THR A 1 102 ? 6.140 -0.966 12.100 1.00 97.56 102 THR A CA 1
ATOM 791 C C . THR A 1 102 ? 6.531 0.283 12.888 1.00 97.56 102 THR A C 1
ATOM 793 O O . THR A 1 102 ? 6.441 0.276 14.119 1.00 97.56 102 THR A O 1
ATOM 796 N N . ALA A 1 103 ? 6.968 1.344 12.210 1.00 97.94 103 ALA A N 1
ATOM 797 C CA . ALA A 1 103 ? 7.292 2.622 12.827 1.00 97.94 103 ALA A CA 1
ATOM 798 C C . ALA A 1 103 ? 6.046 3.248 13.464 1.00 97.94 103 ALA A C 1
ATOM 800 O O . ALA A 1 103 ? 6.104 3.674 14.620 1.00 97.94 103 ALA A O 1
ATOM 801 N N . GLU A 1 104 ? 4.912 3.215 12.765 1.00 97.88 104 GLU A N 1
ATOM 802 C CA . GLU A 1 104 ? 3.642 3.722 13.280 1.00 97.88 104 GLU A CA 1
ATOM 803 C C . GLU A 1 104 ? 3.136 2.907 14.481 1.00 97.88 104 GLU A C 1
ATOM 805 O O . GLU A 1 104 ? 2.804 3.476 15.523 1.00 97.88 104 GLU A O 1
ATOM 810 N N . LEU A 1 105 ? 3.198 1.573 14.413 1.00 97.25 105 LEU A N 1
ATOM 811 C CA . LEU A 1 105 ? 2.854 0.694 15.539 1.00 97.25 105 LEU A CA 1
ATOM 812 C C . LEU A 1 105 ? 3.723 0.957 16.782 1.00 97.25 105 LEU A C 1
ATOM 814 O O . LEU A 1 105 ? 3.232 0.960 17.912 1.00 97.25 105 LEU A O 1
ATOM 818 N N . LYS A 1 106 ? 5.025 1.210 16.597 1.00 97.38 106 LYS A N 1
ATOM 819 C CA . LYS A 1 106 ? 5.923 1.596 17.699 1.00 97.38 106 LYS A CA 1
ATOM 820 C C . LYS A 1 106 ? 5.578 2.978 18.250 1.00 97.38 106 LYS A C 1
ATOM 822 O O . LYS A 1 106 ? 5.643 3.188 19.463 1.00 97.38 106 LYS A O 1
ATOM 827 N N . ARG A 1 107 ? 5.226 3.926 17.377 1.00 97.19 107 ARG A N 1
ATOM 828 C CA . ARG A 1 107 ? 4.838 5.282 17.769 1.00 97.19 107 ARG A CA 1
ATOM 829 C C . ARG A 1 107 ? 3.585 5.249 18.639 1.00 97.19 107 ARG A C 1
ATOM 831 O O . ARG A 1 107 ? 3.651 5.760 19.755 1.00 97.19 107 ARG A O 1
ATOM 838 N N . ILE A 1 108 ? 2.500 4.617 18.181 1.00 96.69 108 ILE A N 1
ATOM 839 C CA . ILE A 1 108 ? 1.228 4.573 18.919 1.00 96.69 108 ILE A CA 1
ATOM 840 C C . ILE A 1 108 ? 1.379 3.871 20.274 1.00 96.69 108 ILE A C 1
ATOM 842 O O . ILE A 1 108 ? 0.903 4.401 21.277 1.00 96.69 108 ILE A O 1
ATOM 846 N N . ALA A 1 109 ? 2.140 2.770 20.334 1.00 96.31 109 ALA A N 1
ATOM 847 C CA . ALA A 1 109 ? 2.424 2.052 21.576 1.00 96.31 109 ALA A CA 1
ATOM 848 C C . ALA A 1 109 ? 3.177 2.912 22.604 1.00 96.31 109 ALA A C 1
ATOM 850 O O . ALA A 1 109 ? 2.919 2.807 23.798 1.00 96.31 109 ALA A O 1
ATOM 851 N N . ARG A 1 110 ? 4.088 3.782 22.145 1.00 97.31 110 ARG A N 1
ATOM 852 C CA . ARG A 1 110 ? 4.853 4.696 23.008 1.00 97.31 110 ARG A CA 1
ATOM 853 C C . ARG A 1 110 ? 4.047 5.916 23.448 1.00 97.31 110 ARG A C 1
ATOM 855 O O . ARG A 1 110 ? 4.221 6.382 24.566 1.00 97.31 110 ARG A O 1
ATOM 862 N N . THR A 1 111 ? 3.248 6.494 22.552 1.00 96.62 111 THR A N 1
ATOM 863 C CA . THR A 1 111 ? 2.566 7.773 22.817 1.00 96.62 111 THR A CA 1
ATOM 864 C C . THR A 1 111 ? 1.184 7.610 23.428 1.00 96.62 111 THR A C 1
ATOM 866 O O . THR A 1 111 ? 0.676 8.555 24.023 1.00 96.62 111 THR A O 1
ATOM 869 N N . ARG A 1 112 ? 0.547 6.453 23.230 1.00 95.62 112 ARG A N 1
ATOM 870 C CA . ARG A 1 112 ? -0.785 6.160 23.756 1.00 95.62 112 ARG A CA 1
ATOM 871 C C . ARG A 1 112 ? -0.816 4.747 24.343 1.00 95.62 112 ARG A C 1
ATOM 873 O O . ARG A 1 112 ? -0.484 4.569 25.505 1.00 95.62 112 ARG A O 1
ATOM 880 N N . SER A 1 113 ? -1.194 3.754 23.548 1.00 96.06 113 SER A N 1
ATOM 881 C CA . SER A 1 113 ? -1.289 2.348 23.940 1.00 96.06 113 SER A CA 1
ATOM 882 C C . SER A 1 113 ? -1.167 1.483 22.690 1.00 96.06 113 SER A C 1
ATOM 884 O O . SER A 1 113 ? -1.560 1.905 21.603 1.00 96.06 113 SER A O 1
ATOM 886 N N . ASN A 1 114 ? -0.647 0.264 22.832 1.00 94.94 114 ASN A N 1
ATOM 887 C CA . ASN A 1 114 ? -0.642 -0.720 21.748 1.00 94.94 114 ASN A CA 1
ATOM 888 C C . ASN A 1 114 ? -2.034 -1.326 21.483 1.00 94.94 114 ASN A C 1
ATOM 890 O O . ASN A 1 114 ? -2.168 -2.083 20.529 1.00 94.94 114 ASN A O 1
ATOM 894 N N . GLN A 1 115 ? -3.037 -1.006 22.309 1.00 96.50 115 GLN A N 1
ATOM 895 C CA . GLN A 1 115 ? -4.436 -1.416 22.138 1.00 96.50 115 GLN A CA 1
ATOM 896 C C . GLN A 1 115 ? -5.278 -0.400 21.358 1.00 96.50 115 GLN A C 1
ATOM 898 O O . GLN A 1 115 ? -6.433 -0.674 21.062 1.00 96.50 115 GLN A O 1
ATOM 903 N N . ILE A 1 116 ? -4.716 0.763 21.018 1.00 97.06 116 ILE A N 1
ATOM 904 C CA . ILE A 1 116 ? -5.410 1.787 20.233 1.00 97.06 116 ILE A CA 1
ATOM 905 C C . ILE A 1 116 ? -5.209 1.516 18.744 1.00 97.06 116 ILE A C 1
ATOM 907 O O . ILE A 1 116 ? -4.084 1.273 18.296 1.00 97.06 116 ILE A O 1
ATOM 911 N N . GLU A 1 117 ? -6.302 1.580 17.988 1.00 97.62 117 GLU A N 1
ATOM 912 C CA . GLU A 1 117 ? -6.281 1.499 16.535 1.00 97.62 117 GLU A CA 1
ATOM 913 C C . GLU A 1 117 ? -5.498 2.678 15.944 1.00 97.62 117 GLU A C 1
ATOM 915 O O . GLU A 1 117 ? -5.553 3.813 16.421 1.00 97.62 117 GLU A O 1
ATOM 920 N N . THR A 1 118 ? -4.737 2.411 14.893 1.00 98.06 118 THR A N 1
ATOM 921 C CA . THR A 1 118 ? -4.026 3.422 14.106 1.00 98.06 118 THR A CA 1
ATOM 922 C C . THR A 1 118 ? -4.029 2.993 12.649 1.00 98.06 118 THR A C 1
ATOM 924 O O . THR A 1 118 ? -4.469 1.891 12.334 1.00 98.06 118 THR A O 1
ATOM 927 N N . GLY A 1 119 ? -3.521 3.832 11.757 1.00 97.50 119 GLY A N 1
ATOM 928 C CA . GLY A 1 119 ? -3.533 3.549 10.336 1.00 97.50 119 GLY A CA 1
ATOM 929 C C . GLY A 1 119 ? -2.952 4.678 9.510 1.00 97.50 119 GLY A C 1
ATOM 930 O O . GLY A 1 119 ? -2.130 5.456 9.990 1.00 97.50 119 GLY A O 1
ATOM 931 N N . GLY A 1 120 ? -3.401 4.779 8.267 1.00 98.12 120 GLY A N 1
ATOM 932 C CA . GLY A 1 120 ? -3.003 5.826 7.342 1.00 98.12 120 GLY A CA 1
ATOM 933 C C . GLY A 1 120 ? -3.351 5.476 5.903 1.00 98.12 120 GLY A C 1
ATOM 934 O O . GLY A 1 120 ? -4.243 4.676 5.627 1.00 98.12 120 GLY A O 1
ATOM 935 N N . LEU A 1 121 ? -2.628 6.083 4.969 1.00 98.25 121 LEU A N 1
ATOM 936 C CA . LEU A 1 121 ? -2.836 5.912 3.536 1.00 98.25 121 LEU A CA 1
ATOM 937 C C . LEU A 1 121 ? -1.903 4.841 2.968 1.00 98.25 121 LEU A C 1
ATOM 939 O O . LEU A 1 121 ? -0.785 4.665 3.451 1.00 98.25 121 LEU A O 1
ATOM 943 N N . ILE A 1 122 ? -2.341 4.182 1.901 1.00 98.56 122 ILE A N 1
ATOM 944 C CA . ILE A 1 122 ? -1.566 3.228 1.107 1.00 98.56 122 ILE A CA 1
ATOM 945 C C . ILE A 1 122 ? -1.226 3.866 -0.239 1.00 98.56 122 ILE A C 1
ATOM 947 O O . ILE A 1 122 ? -2.111 4.373 -0.937 1.00 98.56 122 ILE A O 1
ATOM 951 N N . PHE A 1 123 ? 0.050 3.785 -0.619 1.00 98.38 123 PHE A N 1
ATOM 952 C CA . PHE A 1 123 ? 0.552 4.229 -1.914 1.00 98.38 123 PHE A CA 1
ATOM 953 C C . PHE A 1 123 ? 1.110 3.055 -2.714 1.00 98.38 123 PHE A C 1
ATOM 955 O O . PHE A 1 123 ? 1.869 2.240 -2.184 1.00 98.38 123 PHE A O 1
ATOM 962 N N . GLY A 1 124 ? 0.741 2.993 -3.988 1.00 97.31 124 GLY A N 1
ATOM 963 C CA . GLY A 1 124 ? 1.188 1.966 -4.912 1.00 97.31 124 GLY A CA 1
ATOM 964 C C . GLY A 1 124 ? 0.381 1.956 -6.202 1.00 97.31 124 GLY A C 1
ATOM 965 O O . GLY A 1 124 ? -0.014 3.013 -6.704 1.00 97.31 124 GLY A O 1
ATOM 966 N N . GLU A 1 125 ? 0.116 0.760 -6.717 1.00 96.62 125 GLU A N 1
ATOM 967 C CA . GLU A 1 125 ? -0.594 0.548 -7.975 1.00 96.62 125 GLU A CA 1
ATOM 968 C C . GLU A 1 125 ? -1.505 -0.681 -7.907 1.00 96.62 125 GLU A C 1
ATOM 970 O O . GLU A 1 125 ? -1.192 -1.677 -7.263 1.00 96.62 125 GLU A O 1
ATOM 975 N N . ILE A 1 126 ? -2.643 -0.614 -8.597 1.00 97.31 126 ILE A N 1
ATOM 976 C CA . ILE A 1 126 ? -3.527 -1.760 -8.810 1.00 97.31 126 ILE A CA 1
ATOM 977 C C . ILE A 1 126 ? -3.529 -2.052 -10.305 1.00 97.31 126 ILE A C 1
ATOM 979 O O . ILE A 1 126 ? -3.952 -1.207 -11.098 1.00 97.31 126 ILE A O 1
ATOM 983 N N . ASP A 1 127 ? -3.065 -3.242 -10.665 1.00 95.69 127 ASP A N 1
ATOM 984 C CA . ASP A 1 127 ? -3.019 -3.752 -12.027 1.00 95.69 127 ASP A CA 1
ATOM 985 C C . ASP A 1 127 ? -4.102 -4.820 -12.209 1.00 95.69 127 ASP A C 1
ATOM 987 O O . ASP A 1 127 ? -3.990 -5.956 -11.741 1.00 95.69 127 ASP A O 1
ATOM 991 N N . ASP A 1 128 ? -5.176 -4.442 -12.897 1.00 94.31 128 ASP A N 1
ATOM 992 C CA . ASP A 1 128 ? -6.301 -5.334 -13.167 1.00 94.31 128 ASP A CA 1
ATOM 993 C C . ASP A 1 128 ? -6.016 -6.370 -14.257 1.00 94.31 128 ASP A C 1
ATOM 995 O O . ASP A 1 128 ? -6.682 -7.403 -14.285 1.00 94.31 128 ASP A O 1
ATOM 999 N N . ALA A 1 129 ? -5.048 -6.122 -15.145 1.00 95.56 129 ALA A N 1
ATOM 1000 C CA . ALA A 1 129 ? -4.697 -7.063 -16.205 1.00 95.56 129 ALA A CA 1
ATOM 1001 C C . ALA A 1 129 ? -3.933 -8.264 -15.636 1.00 95.56 129 ALA A C 1
ATOM 1003 O O . ALA A 1 129 ? -4.191 -9.402 -16.026 1.00 95.56 129 ALA A O 1
ATOM 1004 N N . HIS A 1 130 ? -3.037 -8.012 -14.678 1.00 94.88 130 HIS A N 1
ATOM 1005 C CA . HIS A 1 130 ? -2.263 -9.056 -14.002 1.00 94.88 130 HIS A CA 1
ATOM 1006 C C . HIS A 1 130 ? -2.881 -9.522 -12.676 1.00 94.88 130 HIS A C 1
ATOM 1008 O O . HIS A 1 130 ? -2.381 -10.471 -12.076 1.00 94.88 130 HIS A O 1
ATOM 1014 N N . GLN A 1 131 ? -3.956 -8.875 -12.215 1.00 97.50 131 GLN A N 1
ATOM 1015 C CA . GLN A 1 131 ? -4.570 -9.095 -10.900 1.00 97.50 131 GLN A CA 1
ATOM 1016 C C . GLN A 1 131 ? -3.562 -8.948 -9.747 1.00 97.50 131 GLN A C 1
ATOM 1018 O O . GLN A 1 131 ? -3.488 -9.783 -8.840 1.00 97.50 131 GLN A O 1
ATOM 1023 N N . VAL A 1 132 ? -2.770 -7.872 -9.793 1.00 97.88 132 VAL A N 1
ATOM 1024 C CA . VAL A 1 132 ? -1.731 -7.569 -8.802 1.00 97.88 132 VAL A CA 1
ATOM 1025 C C . VAL A 1 132 ? -1.995 -6.219 -8.141 1.00 97.88 132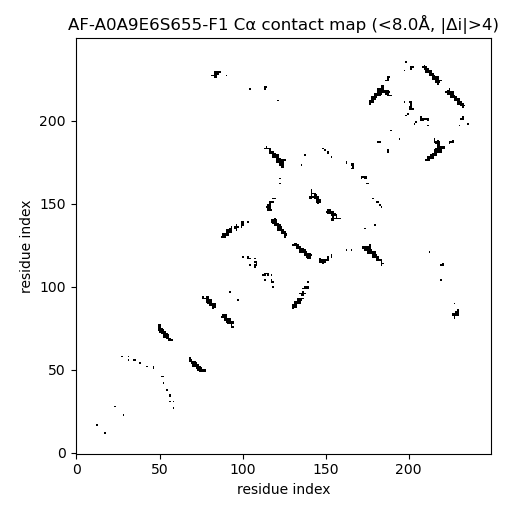 VAL A C 1
ATOM 1027 O O . VAL A 1 132 ? -2.322 -5.240 -8.805 1.00 97.88 132 VAL A O 1
ATOM 1030 N N . ILE A 1 133 ? -1.829 -6.159 -6.822 1.00 98.50 133 ILE A N 1
ATOM 1031 C CA . ILE A 1 133 ? -1.817 -4.922 -6.039 1.00 98.50 133 ILE A CA 1
ATOM 1032 C C . ILE A 1 133 ? -0.396 -4.715 -5.523 1.00 98.50 133 ILE A C 1
ATOM 1034 O O . ILE A 1 133 ? 0.085 -5.487 -4.695 1.00 98.50 133 ILE A O 1
ATOM 1038 N N . TRP A 1 134 ? 0.265 -3.660 -5.978 1.00 97.69 134 TRP A N 1
ATOM 1039 C CA . TRP A 1 134 ? 1.558 -3.222 -5.470 1.00 97.69 134 TRP A CA 1
ATOM 1040 C C . TRP A 1 134 ? 1.346 -2.260 -4.306 1.00 97.69 134 TRP A C 1
ATOM 1042 O O . TRP A 1 134 ? 0.641 -1.261 -4.439 1.00 97.69 134 TRP A O 1
ATOM 1052 N N . VAL A 1 135 ? 1.949 -2.563 -3.158 1.00 98.19 135 VAL A N 1
ATOM 1053 C CA . VAL A 1 135 ? 1.954 -1.702 -1.970 1.00 98.19 135 VAL A CA 1
ATOM 1054 C C . VAL A 1 135 ? 3.383 -1.225 -1.738 1.00 98.19 135 VAL A C 1
ATOM 1056 O O . VAL A 1 135 ? 4.200 -1.928 -1.138 1.00 98.19 135 VAL A O 1
ATOM 1059 N N . ASP A 1 136 ? 3.686 -0.025 -2.228 1.00 96.31 136 ASP A N 1
ATOM 1060 C CA . ASP A 1 136 ? 5.045 0.523 -2.251 1.00 96.31 136 ASP A CA 1
ATOM 1061 C C . ASP A 1 136 ? 5.423 1.182 -0.930 1.00 96.31 136 ASP A C 1
ATOM 1063 O O . ASP A 1 136 ? 6.552 1.049 -0.461 1.00 96.31 136 ASP A O 1
ATOM 1067 N N . SER A 1 137 ? 4.493 1.924 -0.329 1.00 96.94 137 SER A N 1
ATOM 1068 C CA . SER A 1 137 ? 4.680 2.567 0.973 1.00 96.94 137 SER A CA 1
ATOM 1069 C C . SER A 1 137 ? 3.339 2.853 1.632 1.00 96.94 137 SER A C 1
ATOM 1071 O O . SER A 1 137 ? 2.297 2.872 0.971 1.00 96.94 137 SER A O 1
ATOM 1073 N N . VAL A 1 138 ? 3.370 3.121 2.933 1.00 98.38 138 VAL A N 1
ATOM 1074 C CA . VAL A 1 138 ? 2.200 3.604 3.667 1.00 98.38 138 VAL A CA 1
ATOM 1075 C C . VAL A 1 138 ? 2.553 4.859 4.454 1.00 98.38 138 VAL A C 1
ATOM 1077 O O . VAL A 1 138 ? 3.722 5.134 4.711 1.00 98.38 138 VAL A O 1
ATOM 1080 N N . SER A 1 139 ? 1.554 5.645 4.840 1.00 98.19 139 SER A N 1
ATOM 1081 C CA . SER A 1 139 ? 1.744 6.737 5.798 1.00 98.19 139 SER A CA 1
ATOM 1082 C C . SER A 1 139 ? 1.322 6.321 7.204 1.00 98.19 139 SER A C 1
ATOM 1084 O O . SER A 1 139 ? 0.536 5.391 7.373 1.00 98.19 139 SER A O 1
ATOM 1086 N N . GLY A 1 140 ? 1.775 7.073 8.209 1.00 97.50 140 GLY A N 1
ATOM 1087 C CA . GLY A 1 140 ? 1.062 7.145 9.485 1.00 97.50 140 GLY A CA 1
ATOM 1088 C C . GLY A 1 140 ? -0.267 7.906 9.350 1.00 97.50 140 GLY A C 1
ATOM 1089 O O . GLY A 1 140 ? -0.620 8.352 8.246 1.00 97.50 140 GLY A O 1
ATOM 1090 N N . PRO A 1 141 ? -0.996 8.089 10.459 1.00 97.38 141 PRO A N 1
ATOM 1091 C CA . PRO A 1 141 ? -2.309 8.704 10.427 1.00 97.38 141 PRO A CA 1
ATOM 1092 C C . PRO A 1 141 ? -2.180 10.194 10.092 1.00 97.38 141 PRO A C 1
ATOM 1094 O O . PRO A 1 141 ? -1.327 10.876 10.675 1.00 97.38 141 PRO A O 1
ATOM 1097 N N . PRO A 1 142 ? -3.023 10.731 9.193 1.00 97.38 142 PRO A N 1
ATOM 1098 C CA . PRO A 1 142 ? -3.179 12.173 9.039 1.00 97.38 142 PRO A CA 1
ATOM 1099 C C . PRO A 1 142 ? -3.417 12.865 10.396 1.00 97.38 142 PRO A C 1
ATOM 1101 O O . PRO A 1 142 ? -4.045 12.261 11.272 1.00 97.38 142 PRO A O 1
ATOM 1104 N N . PRO A 1 143 ? -2.940 14.106 10.612 1.00 95.69 143 PRO A N 1
ATOM 1105 C CA . PRO A 1 143 ? -2.989 14.756 11.929 1.00 95.69 143 PRO A CA 1
ATOM 1106 C C . PRO A 1 143 ? -4.395 14.937 12.518 1.00 95.69 143 PRO A C 1
ATOM 1108 O O . PRO A 1 143 ? -4.542 15.017 13.734 1.00 95.69 143 PRO A O 1
ATOM 1111 N N . ASP A 1 144 ? -5.413 15.007 11.664 1.00 96.56 144 ASP A N 1
ATOM 1112 C CA . ASP A 1 144 ? -6.834 15.122 12.002 1.00 96.56 144 ASP A CA 1
ATOM 1113 C C . ASP A 1 144 ? -7.535 13.761 12.178 1.00 96.56 144 ASP A C 1
ATOM 1115 O O . ASP A 1 144 ? -8.753 13.712 12.335 1.00 96.56 144 ASP A O 1
ATOM 1119 N N . SER A 1 145 ? -6.788 12.651 12.164 1.00 96.38 145 SER A N 1
ATOM 1120 C CA . SER A 1 145 ? -7.350 11.313 12.383 1.00 96.38 145 SER A CA 1
ATOM 1121 C C . SER A 1 145 ? -7.823 11.124 13.821 1.00 96.38 145 SER A C 1
ATOM 1123 O O . SER A 1 145 ? -7.179 11.567 14.777 1.00 96.38 145 SER A O 1
ATOM 1125 N N . VAL A 1 146 ? -8.908 10.369 13.986 1.00 94.38 146 VAL A N 1
ATOM 1126 C CA . VAL A 1 146 ? -9.441 9.983 15.297 1.00 94.38 146 VAL A CA 1
ATOM 1127 C C . VAL A 1 146 ? -9.124 8.516 15.550 1.00 94.38 146 VAL A C 1
ATOM 1129 O O . VAL A 1 146 ? -9.363 7.665 14.703 1.00 94.38 146 VAL A O 1
ATOM 1132 N N . ALA A 1 147 ? -8.575 8.221 16.726 1.00 94.69 147 ALA A N 1
ATOM 1133 C CA . ALA A 1 147 ? -8.114 6.886 17.094 1.00 94.69 147 ALA A CA 1
ATOM 1134 C C . ALA A 1 147 ? -8.567 6.516 18.511 1.00 94.69 147 ALA A C 1
ATOM 1136 O O . ALA A 1 147 ? -8.330 7.273 19.466 1.00 94.69 147 ALA A O 1
ATOM 1137 N N . SER A 1 148 ? -9.155 5.333 18.647 1.00 94.06 148 SER A N 1
ATOM 1138 C CA . SER A 1 148 ? -9.607 4.713 19.897 1.00 94.06 148 SER A CA 1
ATOM 1139 C C . SER A 1 148 ? -9.293 3.210 19.891 1.00 94.06 148 SER A C 1
ATOM 1141 O O . SER A 1 148 ? -8.705 2.713 18.940 1.00 94.06 148 SER A O 1
ATOM 1143 N N . GLU A 1 149 ? -9.647 2.474 20.944 1.00 93.06 149 GLU A N 1
ATOM 1144 C CA . GLU A 1 149 ? -9.427 1.015 21.010 1.00 93.06 149 GLU A CA 1
ATOM 1145 C C . GLU A 1 149 ? -10.344 0.205 20.079 1.00 93.06 149 GLU A C 1
ATOM 1147 O O . GLU A 1 149 ? -10.099 -0.978 19.858 1.00 93.06 149 GLU A O 1
ATOM 1152 N N . THR A 1 150 ? -11.401 0.830 19.555 1.00 88.50 150 THR A N 1
ATOM 1153 C CA . THR A 1 150 ? -12.460 0.164 18.779 1.00 88.50 150 THR A CA 1
ATOM 1154 C C . THR A 1 150 ? -12.757 0.837 17.442 1.00 88.50 150 THR A C 1
ATOM 1156 O O . THR A 1 150 ? -13.721 0.461 16.780 1.00 88.50 150 THR A O 1
ATOM 1159 N N . GLN A 1 151 ? -12.048 1.920 17.122 1.00 90.69 151 GLN A N 1
ATOM 1160 C CA . GLN A 1 151 ? -12.291 2.698 15.914 1.00 90.69 151 GLN A CA 1
ATOM 1161 C C . GLN A 1 151 ? -11.079 3.554 15.558 1.00 90.69 151 GLN A C 1
ATOM 1163 O O . GLN A 1 151 ? -10.579 4.324 16.393 1.00 90.69 151 GLN A O 1
ATOM 1168 N N . PHE A 1 152 ? -10.713 3.502 14.283 1.00 94.44 152 PHE A N 1
ATOM 1169 C CA . PHE A 1 152 ? -9.843 4.445 13.607 1.00 94.44 152 PHE A CA 1
ATOM 1170 C C . PHE A 1 152 ? -10.592 5.134 12.461 1.00 94.44 152 PHE A C 1
ATOM 1172 O O . PHE A 1 152 ? -11.041 4.496 11.514 1.00 94.44 152 PHE A O 1
ATOM 1179 N N . LEU A 1 153 ? -10.698 6.461 12.528 1.00 92.06 153 LEU A N 1
ATOM 1180 C CA . LEU A 1 153 ? -11.195 7.297 11.439 1.00 92.06 153 LEU A CA 1
ATOM 1181 C C . LEU A 1 153 ? -10.008 8.029 10.821 1.00 92.06 153 LEU A C 1
ATOM 1183 O O . LEU A 1 153 ? -9.420 8.920 11.444 1.00 92.06 153 LEU A O 1
ATOM 1187 N N . CYS A 1 154 ? -9.651 7.639 9.598 1.00 93.31 154 CYS A N 1
ATOM 1188 C CA . CYS A 1 154 ? -8.555 8.261 8.868 1.00 93.31 154 CYS A CA 1
ATOM 1189 C C . CYS A 1 154 ? -8.917 9.706 8.506 1.00 93.31 154 CYS A C 1
ATOM 1191 O O . CYS A 1 154 ? -9.912 9.956 7.826 1.00 93.31 154 CYS A O 1
ATOM 1193 N N . GLY A 1 155 ? -8.090 10.649 8.948 1.00 92.56 155 GLY A N 1
ATOM 1194 C CA . GLY A 1 155 ? -8.230 12.059 8.610 1.00 92.56 155 GLY A CA 1
ATOM 1195 C C . GLY A 1 155 ? -7.892 12.357 7.147 1.00 92.56 155 GLY A C 1
ATOM 1196 O O . GLY A 1 155 ? -7.511 11.478 6.370 1.00 92.56 155 GLY A O 1
ATOM 1197 N N . THR A 1 156 ? -8.016 13.625 6.768 1.00 94.00 156 THR A N 1
ATOM 1198 C CA . THR A 1 156 ? -7.810 14.097 5.389 1.00 94.00 156 THR A CA 1
ATOM 1199 C C . THR A 1 156 ? -6.785 15.224 5.278 1.00 94.00 156 THR A C 1
ATOM 1201 O O . THR A 1 156 ? -6.357 15.551 4.163 1.00 94.00 156 THR A O 1
ATOM 1204 N N . ALA A 1 157 ? -6.331 15.791 6.399 1.00 95.81 157 ALA A N 1
ATOM 1205 C CA . ALA A 1 157 ? -5.380 16.894 6.407 1.00 95.81 157 ALA A CA 1
ATOM 1206 C C . ALA A 1 157 ? -4.033 16.476 5.793 1.00 95.81 157 ALA A C 1
ATOM 1208 O O . ALA A 1 157 ? -3.394 15.520 6.232 1.00 95.81 157 ALA A O 1
ATOM 1209 N N . GLY A 1 158 ? -3.590 17.205 4.764 1.00 95.06 158 GLY A N 1
ATOM 1210 C CA . GLY A 1 158 ? -2.307 16.967 4.091 1.00 95.06 158 GLY A CA 1
ATOM 1211 C C . GLY A 1 158 ? -2.288 15.781 3.116 1.00 95.06 158 GLY A C 1
ATOM 1212 O O . GLY A 1 158 ? -1.248 15.474 2.531 1.00 95.06 158 GLY A O 1
ATOM 1213 N N . THR A 1 159 ? -3.409 15.072 2.944 1.00 94.56 159 THR A N 1
ATOM 1214 C CA . THR A 1 159 ? -3.455 13.827 2.155 1.00 94.56 159 THR A CA 1
ATOM 1215 C C . THR A 1 159 ? -3.262 14.067 0.656 1.00 94.56 159 THR A C 1
ATOM 1217 O O . THR A 1 159 ? -2.593 13.277 -0.015 1.00 94.56 159 THR A O 1
ATOM 1220 N N . LYS A 1 160 ? -3.779 15.184 0.126 1.00 94.06 160 LYS A N 1
ATOM 1221 C CA . LYS A 1 160 ? -3.618 15.572 -1.285 1.00 94.06 160 LYS A CA 1
ATOM 1222 C C . LYS A 1 160 ? -2.172 15.932 -1.602 1.00 94.06 160 LYS A C 1
ATOM 1224 O O . LYS A 1 160 ? -1.644 15.494 -2.622 1.00 94.06 160 LYS A O 1
ATOM 1229 N N . GLU A 1 161 ? -1.529 16.686 -0.719 1.00 96.38 161 GLU A N 1
ATOM 1230 C CA . GLU A 1 161 ? -0.137 17.112 -0.838 1.00 96.38 161 GLU A CA 1
ATOM 1231 C C . GLU A 1 161 ? 0.798 15.905 -0.762 1.00 96.38 161 GLU A C 1
ATOM 1233 O O . GLU A 1 161 ? 1.697 15.765 -1.592 1.00 96.38 161 GLU A O 1
ATOM 1238 N N . LEU A 1 162 ? 0.542 14.988 0.178 1.00 95.75 162 LEU A N 1
ATOM 1239 C CA . LEU A 1 162 ? 1.303 13.748 0.301 1.00 95.75 162 LEU A CA 1
ATOM 1240 C C . LEU A 1 162 ? 1.158 12.869 -0.947 1.00 95.75 162 LEU A C 1
ATOM 1242 O O . LEU A 1 162 ? 2.157 12.360 -1.459 1.00 95.75 162 LEU A O 1
ATOM 1246 N N . ASN A 1 163 ? -0.062 12.726 -1.474 1.00 94.56 163 ASN A N 1
ATOM 1247 C CA . ASN A 1 163 ? -0.295 11.981 -2.707 1.00 94.56 163 ASN A CA 1
ATOM 1248 C C . ASN A 1 163 ? 0.407 12.620 -3.913 1.00 94.56 163 ASN A C 1
ATOM 1250 O O . ASN A 1 163 ? 1.038 11.912 -4.698 1.00 94.56 163 ASN A O 1
ATOM 1254 N N . ALA A 1 164 ? 0.344 13.947 -4.051 1.00 94.38 164 ALA A N 1
ATOM 1255 C CA . ALA A 1 164 ? 1.034 14.668 -5.118 1.00 94.38 164 ALA A CA 1
ATOM 1256 C C . ALA A 1 164 ? 2.556 14.492 -5.019 1.00 94.38 164 ALA A C 1
ATOM 1258 O O . ALA A 1 164 ? 3.205 14.177 -6.015 1.00 94.38 164 ALA A O 1
ATOM 1259 N N . PHE A 1 165 ? 3.118 14.612 -3.814 1.00 95.31 165 PHE A N 1
ATOM 1260 C CA . PHE A 1 165 ? 4.539 14.390 -3.564 1.00 95.31 165 PHE A CA 1
ATOM 1261 C C . PHE A 1 165 ? 4.978 12.974 -3.964 1.00 95.31 165 PHE A C 1
ATOM 1263 O O . PHE A 1 165 ? 5.941 12.817 -4.715 1.00 95.31 165 PHE A O 1
ATOM 1270 N N . LYS A 1 166 ? 4.247 11.942 -3.518 1.00 93.06 166 LYS A N 1
ATOM 1271 C CA . LYS A 1 166 ? 4.530 10.533 -3.848 1.00 93.06 166 LYS A CA 1
ATOM 1272 C C . LYS A 1 166 ? 4.394 10.252 -5.346 1.00 93.06 166 LYS A C 1
ATOM 1274 O O . LYS A 1 166 ? 5.254 9.581 -5.918 1.00 93.06 166 LYS A O 1
ATOM 1279 N N . SER A 1 167 ? 3.377 10.822 -5.989 1.00 90.06 167 SER A N 1
ATOM 1280 C CA . SER A 1 167 ? 3.155 10.676 -7.432 1.00 90.06 167 SER A CA 1
ATOM 1281 C C . SER A 1 167 ? 4.297 11.308 -8.231 1.00 90.06 167 SER A C 1
ATOM 1283 O O . SER A 1 167 ? 4.878 10.658 -9.091 1.00 90.06 167 SER A O 1
ATOM 1285 N N . VAL A 1 168 ? 4.707 12.539 -7.907 1.00 93.12 168 VAL A N 1
ATOM 1286 C CA . VAL A 1 168 ? 5.820 13.214 -8.599 1.00 93.12 168 VAL A CA 1
ATOM 1287 C C . VAL A 1 168 ? 7.140 12.471 -8.387 1.00 93.12 168 VAL A C 1
ATOM 1289 O O . VAL A 1 168 ? 7.852 12.205 -9.356 1.00 93.12 16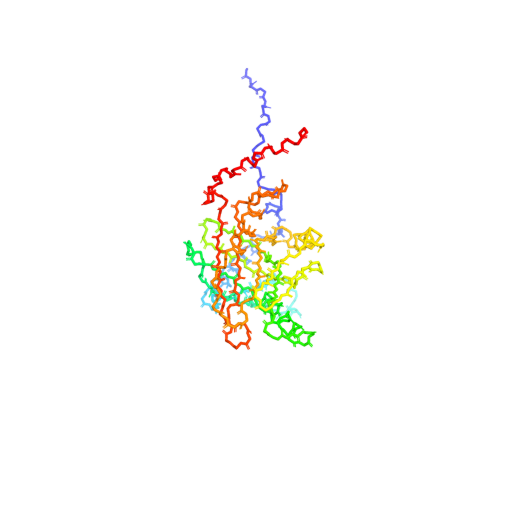8 VAL A O 1
ATOM 1292 N N . ALA A 1 169 ? 7.450 12.083 -7.146 1.00 90.88 169 ALA A N 1
ATOM 1293 C CA . ALA A 1 169 ? 8.686 11.371 -6.818 1.00 90.88 169 ALA A CA 1
ATOM 1294 C C . ALA A 1 169 ? 8.802 10.010 -7.529 1.00 90.88 169 ALA A C 1
ATOM 1296 O O . ALA A 1 169 ? 9.906 9.578 -7.852 1.00 90.88 169 ALA A O 1
ATOM 1297 N N . SER A 1 170 ? 7.668 9.360 -7.807 1.00 89.19 170 SER A N 1
ATOM 1298 C CA . SER A 1 170 ? 7.591 8.067 -8.499 1.00 89.19 170 SER A CA 1
ATOM 1299 C C . SER A 1 170 ? 7.286 8.177 -9.997 1.00 89.19 170 SER A C 1
ATOM 1301 O O . SER A 1 170 ? 7.062 7.165 -10.651 1.00 89.19 170 SER A O 1
ATOM 1303 N N . ARG A 1 171 ? 7.243 9.388 -10.573 1.00 91.44 171 ARG A N 1
ATOM 1304 C CA . ARG A 1 171 ? 6.803 9.607 -11.968 1.00 91.44 171 ARG A CA 1
ATOM 1305 C C . ARG A 1 171 ? 5.438 8.961 -12.271 1.00 91.44 171 ARG A C 1
ATOM 1307 O O . ARG A 1 171 ? 5.222 8.419 -13.350 1.00 91.44 171 ARG A O 1
ATOM 1314 N N . ASN A 1 172 ? 4.514 9.061 -11.319 1.00 88.06 172 ASN A N 1
ATOM 1315 C CA . ASN A 1 172 ? 3.146 8.538 -11.331 1.00 88.06 172 ASN A CA 1
ATOM 1316 C C . ASN A 1 172 ? 3.006 7.007 -11.266 1.00 88.06 172 ASN A C 1
ATOM 1318 O O . ASN A 1 172 ? 1.887 6.507 -11.427 1.00 88.06 172 ASN A O 1
ATOM 1322 N N . SER A 1 173 ? 4.086 6.265 -10.992 1.00 89.31 173 SER A N 1
ATOM 1323 C CA . SER A 1 173 ? 3.996 4.813 -10.781 1.00 89.31 173 SER A CA 1
ATOM 1324 C C . SER A 1 173 ? 3.422 4.447 -9.408 1.00 89.31 173 SER A C 1
ATOM 1326 O O . SER A 1 173 ? 2.845 3.381 -9.261 1.00 89.31 173 SER A O 1
ATOM 1328 N N . SER A 1 174 ? 3.529 5.334 -8.412 1.00 93.88 174 SER A N 1
ATOM 1329 C CA . SER A 1 174 ? 3.010 5.116 -7.058 1.00 93.88 174 SER A CA 1
ATOM 1330 C C . SER A 1 174 ? 2.054 6.236 -6.661 1.00 93.88 174 SER A C 1
ATOM 1332 O O . SER A 1 174 ? 2.445 7.402 -6.551 1.00 93.88 174 SER A O 1
ATOM 1334 N N . ARG A 1 175 ? 0.783 5.888 -6.453 1.00 95.19 175 ARG A N 1
ATOM 1335 C CA . ARG A 1 175 ? -0.308 6.823 -6.136 1.00 95.19 175 ARG A CA 1
ATOM 1336 C C . ARG A 1 175 ? -1.147 6.296 -4.980 1.00 95.19 175 ARG A C 1
ATOM 1338 O O . ARG A 1 175 ? -1.028 5.134 -4.612 1.00 95.19 175 ARG A O 1
ATOM 1345 N N . PHE A 1 176 ? -2.010 7.126 -4.407 1.00 96.12 176 PHE A N 1
ATOM 1346 C CA . PHE A 1 176 ? -2.992 6.664 -3.430 1.00 96.12 176 PHE A CA 1
ATOM 1347 C C . PHE A 1 176 ? -3.849 5.541 -4.027 1.00 96.12 176 PHE A C 1
ATOM 1349 O O . PHE A 1 176 ? -4.480 5.725 -5.071 1.00 96.12 176 PHE A O 1
ATOM 1356 N N . ILE A 1 177 ? -3.879 4.396 -3.349 1.00 97.38 177 ILE A N 1
ATOM 1357 C CA . ILE A 1 177 ? -4.694 3.239 -3.746 1.00 97.38 177 ILE A CA 1
ATOM 1358 C C . ILE A 1 177 ? -5.633 2.768 -2.641 1.00 97.38 177 ILE A C 1
ATOM 1360 O O . ILE A 1 177 ? -6.484 1.920 -2.897 1.00 97.38 177 ILE A O 1
ATOM 1364 N N . GLY A 1 178 ? -5.493 3.275 -1.417 1.00 97.44 178 GLY A N 1
ATOM 1365 C CA . GLY A 1 178 ? -6.182 2.683 -0.284 1.00 97.44 178 GLY A CA 1
ATOM 1366 C C . GLY A 1 178 ? -5.859 3.294 1.063 1.00 97.44 178 GLY A C 1
ATOM 1367 O O . GLY A 1 178 ? -5.012 4.176 1.177 1.00 97.44 178 GLY A O 1
ATOM 1368 N N . ILE A 1 179 ? -6.509 2.771 2.092 1.00 97.81 179 ILE A N 1
ATOM 1369 C CA . ILE A 1 179 ? -6.198 3.067 3.491 1.00 97.81 179 ILE A CA 1
ATOM 1370 C C . ILE A 1 179 ? -5.801 1.786 4.209 1.00 97.81 179 ILE A C 1
ATOM 1372 O O . ILE A 1 179 ? -6.210 0.690 3.827 1.00 97.81 179 ILE A O 1
ATOM 1376 N N . TRP A 1 180 ? -5.003 1.920 5.256 1.00 98.38 180 TRP A N 1
ATOM 1377 C CA . TRP A 1 180 ? -4.709 0.819 6.156 1.00 98.38 180 TRP A CA 1
ATOM 1378 C C . TRP A 1 180 ? -5.034 1.215 7.585 1.00 98.38 180 TRP A C 1
ATOM 1380 O O . TRP A 1 180 ? -4.923 2.390 7.936 1.00 98.38 180 TRP A O 1
ATOM 1390 N N . HIS A 1 181 ? -5.386 0.240 8.412 1.00 98.25 181 HIS A N 1
ATOM 1391 C CA . HIS A 1 181 ? -5.515 0.421 9.850 1.00 98.25 181 HIS A CA 1
ATOM 1392 C C . HIS A 1 181 ? -5.280 -0.877 10.616 1.00 98.25 181 HIS A C 1
ATOM 1394 O O . HIS A 1 181 ? -5.001 -1.933 10.043 1.00 98.25 181 HIS A O 1
ATOM 1400 N N . THR A 1 182 ? -5.322 -0.791 11.939 1.00 98.38 182 THR A N 1
ATOM 1401 C CA . THR A 1 182 ? -5.057 -1.905 12.842 1.00 98.38 182 THR A CA 1
ATOM 1402 C C . THR A 1 182 ? -6.311 -2.291 13.603 1.00 98.38 182 THR A C 1
ATOM 1404 O O . THR A 1 182 ? -7.050 -1.431 14.063 1.00 98.38 182 THR A O 1
ATOM 1407 N N . HIS A 1 183 ? -6.479 -3.593 13.820 1.00 97.50 183 HIS A N 1
ATOM 1408 C CA . HIS A 1 183 ? -7.351 -4.157 14.845 1.00 97.50 183 HIS A CA 1
ATOM 1409 C C . HIS A 1 183 ? -6.443 -4.783 15.920 1.00 97.50 183 HIS A C 1
ATOM 1411 O O . HIS A 1 183 ? -5.946 -5.899 15.742 1.00 97.50 183 HIS A O 1
ATOM 1417 N N . PRO A 1 184 ? -6.127 -4.074 17.020 1.00 96.06 184 PRO A N 1
ATOM 1418 C CA . PRO A 1 184 ? -5.063 -4.472 17.941 1.00 96.06 184 PRO A CA 1
ATOM 1419 C C . PRO A 1 184 ? -5.257 -5.828 18.618 1.00 96.06 184 PRO A C 1
ATOM 1421 O O . PRO A 1 184 ? -4.287 -6.572 18.781 1.00 96.06 184 PRO A O 1
ATOM 1424 N N . ILE A 1 185 ? -6.495 -6.156 18.992 1.00 96.06 185 ILE A N 1
ATOM 1425 C CA . ILE A 1 185 ? -6.832 -7.334 19.810 1.00 96.06 185 ILE A CA 1
ATOM 1426 C C . ILE A 1 185 ? -7.701 -8.370 19.082 1.00 96.06 185 ILE A C 1
ATOM 1428 O O . ILE A 1 185 ? -7.961 -9.442 19.625 1.00 96.06 185 ILE A O 1
ATOM 1432 N N . SER A 1 186 ? -8.148 -8.079 17.861 1.00 95.38 186 SER A N 1
ATOM 1433 C CA . SER A 1 186 ? -9.083 -8.910 17.095 1.00 95.38 186 SER A CA 1
ATOM 1434 C C . SER A 1 186 ? -8.569 -9.178 15.677 1.00 95.38 186 SER A C 1
ATOM 1436 O O . SER A 1 186 ? -7.546 -8.643 15.254 1.00 95.38 186 SER A O 1
ATOM 1438 N N . ARG A 1 187 ? -9.261 -10.047 14.931 1.00 96.00 187 ARG A N 1
ATOM 1439 C CA . ARG A 1 187 ? -8.928 -10.323 13.525 1.00 96.00 187 ARG A CA 1
ATOM 1440 C C . ARG A 1 187 ? -9.136 -9.080 12.665 1.00 96.00 187 ARG A C 1
ATOM 1442 O O . ARG A 1 187 ? -10.019 -8.269 12.942 1.00 96.00 187 ARG A O 1
ATOM 1449 N N . GLY A 1 188 ? -8.384 -8.987 11.570 1.00 94.38 188 GLY A N 1
ATOM 1450 C CA . GLY A 1 188 ? -8.523 -7.922 10.577 1.00 94.38 188 GLY A CA 1
ATOM 1451 C C . GLY A 1 188 ? -9.723 -8.122 9.649 1.00 94.38 188 GLY A C 1
ATOM 1452 O O . GLY A 1 188 ? -9.557 -8.177 8.433 1.00 94.38 188 GLY A O 1
ATOM 1453 N N . GLN A 1 189 ? -10.917 -8.294 10.218 1.00 95.81 189 GLN A N 1
ATOM 1454 C CA . GLN A 1 189 ? -12.174 -8.373 9.476 1.00 95.81 189 GLN A CA 1
ATOM 1455 C C . GLN A 1 189 ? -12.863 -6.997 9.474 1.00 95.81 189 GLN A C 1
ATOM 1457 O O . GLN A 1 189 ? -13.024 -6.439 10.556 1.00 95.81 189 GLN A O 1
ATOM 1462 N N . PRO A 1 190 ? -13.309 -6.479 8.315 1.00 94.56 190 PRO A N 1
ATOM 1463 C CA . PRO A 1 190 ? -13.983 -5.190 8.204 1.00 94.56 190 PRO A CA 1
ATOM 1464 C C . PRO A 1 190 ? -15.206 -5.079 9.117 1.00 94.56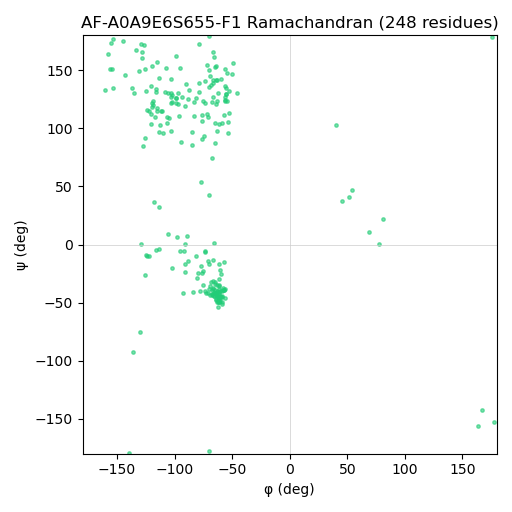 190 PRO A C 1
ATOM 1466 O O . PRO A 1 190 ? -16.095 -5.935 9.097 1.00 94.56 190 PRO A O 1
ATOM 1469 N N . SER A 1 191 ? -15.270 -3.999 9.884 1.00 93.31 191 SER A N 1
ATOM 1470 C CA . SER A 1 191 ? -16.449 -3.567 10.626 1.00 93.31 191 SER A CA 1
ATOM 1471 C C . SER A 1 191 ? -17.462 -2.861 9.712 1.00 93.31 191 SER A C 1
ATOM 1473 O O . SER A 1 191 ? -17.201 -2.567 8.544 1.00 93.31 191 SER A O 1
ATOM 1475 N N . GLN A 1 192 ? -18.649 -2.545 10.241 1.00 91.44 192 GLN A N 1
ATOM 1476 C CA . GLN A 1 192 ? -19.611 -1.727 9.493 1.00 91.44 192 GLN A CA 1
ATOM 1477 C C . GLN A 1 192 ? -19.103 -0.304 9.233 1.00 91.44 192 GLN A C 1
ATOM 1479 O O . GLN A 1 192 ? -19.462 0.275 8.209 1.00 91.44 192 GLN A O 1
ATOM 1484 N N . ASP A 1 193 ? -18.304 0.259 10.139 1.00 89.88 193 ASP A N 1
ATOM 1485 C CA . ASP A 1 193 ? -17.729 1.595 9.965 1.00 89.88 193 ASP A CA 1
ATOM 1486 C C . ASP A 1 193 ? -16.664 1.590 8.868 1.00 89.88 193 ASP A C 1
ATOM 1488 O O . ASP A 1 193 ? -16.663 2.481 8.022 1.00 89.88 193 ASP A O 1
ATOM 1492 N N . ASP A 1 194 ? -15.862 0.526 8.786 1.00 93.12 194 ASP A N 1
ATOM 1493 C CA . ASP A 1 194 ? -14.891 0.341 7.702 1.00 93.12 194 ASP A CA 1
ATOM 1494 C C . ASP A 1 194 ? -15.583 0.301 6.334 1.00 93.12 194 ASP A C 1
ATOM 1496 O O . ASP A 1 194 ? -15.180 0.978 5.387 1.00 93.12 194 ASP A O 1
ATOM 1500 N N . LEU A 1 195 ? -16.690 -0.443 6.230 1.00 92.62 195 LEU A N 1
ATOM 1501 C CA . LEU A 1 195 ? -17.479 -0.509 4.997 1.00 92.62 195 LEU A CA 1
ATOM 1502 C C . LEU A 1 195 ? -18.123 0.841 4.639 1.00 92.62 195 LEU A C 1
ATOM 1504 O O . LEU A 1 195 ? -18.230 1.172 3.456 1.00 92.62 195 LEU A O 1
ATOM 1508 N N . ARG A 1 196 ? -18.529 1.644 5.634 1.00 90.81 196 ARG A N 1
ATOM 1509 C CA . ARG A 1 196 ? -19.009 3.020 5.407 1.00 90.81 196 ARG A CA 1
ATOM 1510 C C . ARG A 1 196 ? -17.889 3.921 4.895 1.00 90.81 196 ARG A C 1
ATOM 1512 O O . ARG A 1 196 ? -18.113 4.642 3.927 1.00 90.81 196 ARG A O 1
ATOM 1519 N N . ALA A 1 197 ? -16.687 3.826 5.458 1.00 89.88 197 ALA A N 1
ATOM 1520 C CA . ALA A 1 197 ? -15.529 4.569 4.968 1.00 89.88 197 ALA A CA 1
ATOM 1521 C C . ALA A 1 197 ? -15.196 4.199 3.509 1.00 89.88 197 ALA A C 1
ATOM 1523 O O . ALA A 1 197 ? -14.918 5.076 2.691 1.00 89.88 197 ALA A O 1
ATOM 1524 N N . MET A 1 198 ? -15.300 2.915 3.136 1.00 93.56 198 MET A N 1
ATOM 1525 C CA . MET A 1 198 ? -15.110 2.486 1.741 1.00 93.56 198 MET A CA 1
ATOM 1526 C C . MET A 1 198 ? -16.167 3.076 0.807 1.00 93.56 198 MET A C 1
ATOM 1528 O O . MET A 1 198 ? -15.837 3.543 -0.284 1.00 93.56 198 MET A O 1
ATOM 1532 N N . LEU A 1 199 ? -17.430 3.109 1.239 1.00 92.19 199 LEU A N 1
ATOM 1533 C CA . LEU A 1 199 ? -18.508 3.770 0.503 1.00 92.19 199 LEU A CA 1
ATOM 1534 C C . LEU A 1 199 ? -18.216 5.261 0.290 1.00 92.19 199 LEU A C 1
ATOM 1536 O O . LEU A 1 199 ? -18.361 5.752 -0.832 1.00 92.19 199 LEU A O 1
ATOM 1540 N N . GLU A 1 200 ? -17.765 5.963 1.330 1.00 90.56 200 GLU A N 1
ATOM 1541 C CA . GLU A 1 200 ? -17.387 7.378 1.262 1.00 90.56 200 GLU A CA 1
ATOM 1542 C C . GLU A 1 200 ? -16.236 7.644 0.299 1.00 90.56 200 GLU A C 1
ATOM 1544 O O . GLU A 1 200 ? -16.327 8.555 -0.531 1.00 90.56 200 GLU A O 1
ATOM 1549 N N . LEU A 1 201 ? -15.188 6.822 0.338 1.00 91.06 201 LEU A N 1
ATOM 1550 C CA . LEU A 1 201 ? -14.070 6.925 -0.596 1.00 91.06 201 LEU A CA 1
ATOM 1551 C C . LEU A 1 201 ? -14.502 6.632 -2.037 1.00 91.06 201 LEU A C 1
ATOM 1553 O O . LEU A 1 201 ? -14.097 7.340 -2.953 1.00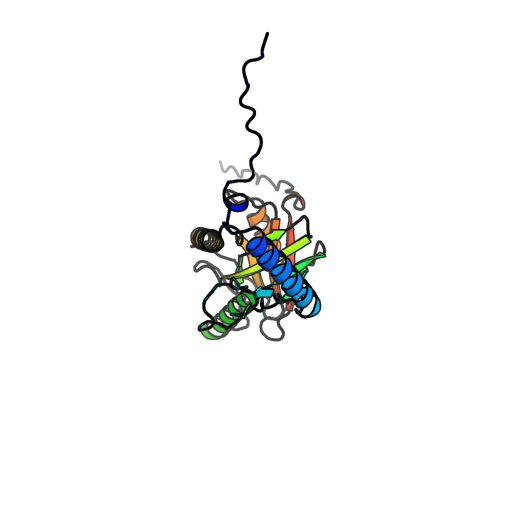 91.06 201 LEU A O 1
ATOM 1557 N N . LEU A 1 202 ? -15.346 5.624 -2.263 1.00 93.81 202 LEU A N 1
ATOM 1558 C CA . LEU A 1 202 ? -15.733 5.202 -3.612 1.00 93.81 202 LEU A CA 1
ATOM 1559 C C . LEU A 1 202 ? -16.816 6.081 -4.255 1.00 93.81 202 LEU A C 1
ATOM 1561 O O . LEU A 1 202 ? -16.891 6.127 -5.482 1.00 93.81 202 LEU A O 1
ATOM 1565 N N . HIS A 1 203 ? -17.649 6.785 -3.480 1.00 91.38 203 HIS A N 1
ATOM 1566 C CA . HIS A 1 203 ? -18.830 7.486 -4.017 1.00 91.38 203 HIS A CA 1
ATOM 1567 C C . HIS A 1 203 ? -18.927 8.972 -3.679 1.00 91.38 203 HIS A C 1
ATOM 1569 O O . HIS A 1 203 ? -19.539 9.707 -4.451 1.00 91.38 203 HIS A O 1
ATOM 1575 N N . PHE A 1 204 ? -18.336 9.424 -2.572 1.00 88.94 204 PHE A N 1
ATOM 1576 C CA . PHE A 1 204 ? -18.548 10.779 -2.049 1.00 88.94 204 PHE A CA 1
ATOM 1577 C C . PHE A 1 204 ? -17.281 11.641 -2.108 1.00 88.94 204 PHE A C 1
ATOM 1579 O O . PHE A 1 204 ? -17.075 12.531 -1.289 1.00 88.94 204 PHE A O 1
ATOM 1586 N N . GLN A 1 205 ? -16.444 11.399 -3.118 1.00 86.25 205 GLN A N 1
ATOM 1587 C CA . GLN A 1 205 ? -15.248 12.188 -3.404 1.00 86.25 205 GLN A CA 1
ATOM 1588 C C . GLN A 1 205 ? -15.457 13.037 -4.657 1.00 86.25 205 GLN A C 1
ATOM 1590 O O . GLN A 1 205 ? -16.171 12.642 -5.576 1.00 86.25 205 GLN A O 1
ATOM 1595 N N . GLN A 1 206 ? -14.770 14.180 -4.738 1.00 83.56 206 GLN A N 1
ATOM 1596 C CA . GLN A 1 206 ? -14.764 15.006 -5.955 1.00 83.56 206 GLN A CA 1
ATOM 1597 C C . GLN A 1 206 ? -14.298 14.201 -7.181 1.00 83.56 206 GLN A C 1
ATOM 1599 O O . GLN A 1 206 ? -14.840 14.355 -8.273 1.00 83.56 206 GLN A O 1
ATOM 1604 N N . TYR A 1 207 ? -13.314 13.321 -6.975 1.00 84.06 207 TYR A N 1
ATOM 1605 C CA . TYR A 1 207 ? -12.803 12.382 -7.969 1.00 84.06 207 TYR A CA 1
ATOM 1606 C C . TYR A 1 207 ? -12.823 10.975 -7.378 1.00 84.06 207 TYR A C 1
ATOM 1608 O O . TYR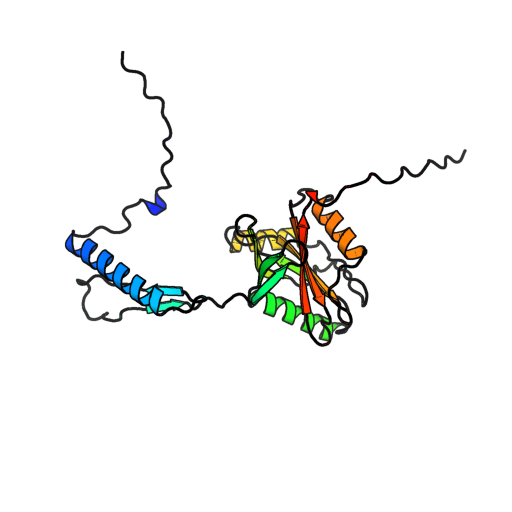 A 1 207 ? -11.838 10.509 -6.809 1.00 84.06 207 TYR A O 1
ATOM 1616 N N . SER A 1 208 ? -13.977 10.318 -7.472 1.00 86.62 208 SER A N 1
ATOM 1617 C CA . SER A 1 208 ? -14.161 8.962 -6.962 1.00 86.62 208 SER A CA 1
ATOM 1618 C C . SER A 1 208 ? -13.274 7.948 -7.695 1.00 86.62 208 SER A C 1
ATOM 1620 O O . SER A 1 208 ? -13.435 7.778 -8.910 1.00 86.62 208 SER A O 1
ATOM 1622 N N . PRO A 1 209 ? -12.383 7.233 -6.986 1.00 90.75 209 PRO A N 1
ATOM 1623 C CA . PRO A 1 209 ? -11.616 6.146 -7.567 1.00 90.75 209 PRO A CA 1
ATOM 1624 C C . PRO A 1 209 ? -12.539 5.007 -8.012 1.00 90.75 209 PRO A C 1
ATOM 1626 O O . PRO A 1 209 ? -13.630 4.796 -7.477 1.00 90.75 209 PRO A O 1
ATOM 1629 N N . ARG A 1 210 ? -12.083 4.236 -9.003 1.00 94.44 210 ARG A N 1
ATOM 1630 C CA . ARG A 1 210 ? -12.790 3.026 -9.447 1.00 94.44 210 ARG A CA 1
ATOM 1631 C C . ARG A 1 210 ? -12.746 1.922 -8.393 1.00 94.44 210 ARG A C 1
ATOM 1633 O O . ARG A 1 210 ? -13.675 1.124 -8.312 1.00 94.44 210 ARG A O 1
ATOM 1640 N N . GLN A 1 211 ? -11.661 1.866 -7.632 1.00 95.62 211 GLN A N 1
ATOM 1641 C CA . GLN A 1 211 ? -11.400 0.833 -6.645 1.00 95.62 211 GLN A CA 1
ATOM 1642 C C . GLN A 1 211 ? -10.469 1.354 -5.554 1.00 95.62 211 GLN A C 1
ATOM 1644 O O . GLN A 1 211 ? -9.665 2.252 -5.811 1.00 95.62 211 GLN A O 1
ATOM 1649 N N . VAL A 1 212 ? -10.614 0.805 -4.353 1.00 97.31 212 VAL A N 1
ATOM 1650 C CA . VAL A 1 212 ? -9.875 1.195 -3.149 1.00 97.31 212 VAL A CA 1
ATOM 1651 C C . VAL A 1 212 ? -9.460 -0.070 -2.409 1.00 97.31 212 VAL A C 1
ATOM 1653 O O . VAL A 1 212 ? -10.258 -0.995 -2.250 1.00 97.31 212 VAL A O 1
ATOM 1656 N N . VAL A 1 213 ? -8.209 -0.104 -1.966 1.00 98.31 213 VAL A N 1
ATOM 1657 C CA . VAL A 1 213 ? -7.663 -1.159 -1.113 1.00 98.31 213 VAL A CA 1
ATOM 1658 C C . VAL A 1 213 ? -7.863 -0.779 0.348 1.00 98.31 213 VAL A C 1
ATOM 1660 O O . VAL A 1 213 ? -7.622 0.360 0.746 1.00 98.31 213 VAL A O 1
ATOM 1663 N N . MET A 1 214 ? -8.257 -1.747 1.161 1.00 98.38 214 MET A N 1
ATOM 1664 C CA . MET A 1 214 ? -8.224 -1.643 2.610 1.00 98.38 214 MET A CA 1
ATOM 1665 C C . MET A 1 214 ? -7.321 -2.730 3.177 1.00 98.38 214 MET A C 1
ATOM 1667 O O . MET A 1 214 ? -7.562 -3.916 2.957 1.00 98.38 214 MET A O 1
ATOM 1671 N N . LEU A 1 215 ? -6.290 -2.330 3.913 1.00 98.56 215 LEU A N 1
ATOM 1672 C CA . LEU A 1 215 ? -5.464 -3.246 4.695 1.00 98.56 215 LEU A CA 1
ATOM 1673 C C . LEU A 1 215 ? -5.863 -3.154 6.166 1.00 98.56 215 LEU A C 1
ATOM 1675 O O . LEU A 1 215 ? -5.736 -2.095 6.768 1.00 98.56 215 LEU A O 1
ATOM 1679 N N . ILE A 1 216 ? -6.258 -4.274 6.762 1.00 98.50 216 ILE A N 1
ATOM 1680 C CA . ILE A 1 216 ? -6.474 -4.373 8.205 1.00 98.50 216 ILE A CA 1
ATOM 1681 C C . ILE A 1 216 ? -5.416 -5.288 8.813 1.00 98.50 216 ILE A C 1
ATOM 1683 O O . ILE A 1 216 ? -5.373 -6.495 8.548 1.00 98.50 216 ILE A O 1
ATOM 1687 N N . VAL A 1 217 ? -4.563 -4.718 9.660 1.00 98.25 217 VAL A N 1
ATOM 1688 C CA . VAL A 1 217 ? -3.587 -5.472 10.449 1.00 98.25 217 VAL A CA 1
ATOM 1689 C C . VAL A 1 217 ? -4.273 -5.969 11.721 1.00 98.25 217 VAL A C 1
ATOM 1691 O O . VAL A 1 217 ? -4.400 -5.241 12.706 1.00 98.25 217 VAL A O 1
ATOM 1694 N N . GLY A 1 218 ? -4.735 -7.216 11.688 1.00 97.56 218 GLY A N 1
ATOM 1695 C CA . GLY A 1 218 ? -5.333 -7.912 12.823 1.00 97.56 218 GLY A CA 1
ATOM 1696 C C . GLY A 1 218 ? -4.305 -8.300 13.881 1.00 97.56 218 GLY A C 1
ATOM 1697 O O . GLY A 1 218 ? -3.117 -8.459 13.588 1.00 97.56 218 GLY A O 1
ATOM 1698 N N . TYR A 1 219 ? -4.774 -8.448 15.119 1.00 97.31 219 TYR A N 1
ATOM 1699 C CA . TYR A 1 219 ? -3.993 -8.777 16.310 1.00 97.31 219 TYR A CA 1
ATOM 1700 C C . TYR A 1 219 ? -2.700 -7.953 16.424 1.00 97.31 219 TYR A C 1
ATOM 1702 O O . TYR A 1 219 ? -1.654 -8.462 16.842 1.00 97.31 219 TYR A O 1
ATOM 1710 N N . ALA A 1 220 ? -2.751 -6.672 16.040 1.00 96.00 220 ALA A N 1
ATOM 1711 C CA . ALA A 1 220 ? -1.559 -5.837 15.893 1.00 96.00 220 ALA A CA 1
ATOM 1712 C C . ALA A 1 220 ? -0.754 -5.660 17.197 1.00 96.00 220 ALA A C 1
ATOM 1714 O O . ALA A 1 220 ? 0.452 -5.397 17.141 1.00 96.00 220 ALA A O 1
ATOM 1715 N N . ALA A 1 221 ? -1.393 -5.856 18.357 1.00 93.50 221 ALA A N 1
ATOM 1716 C CA . ALA A 1 221 ? -0.754 -5.814 19.670 1.0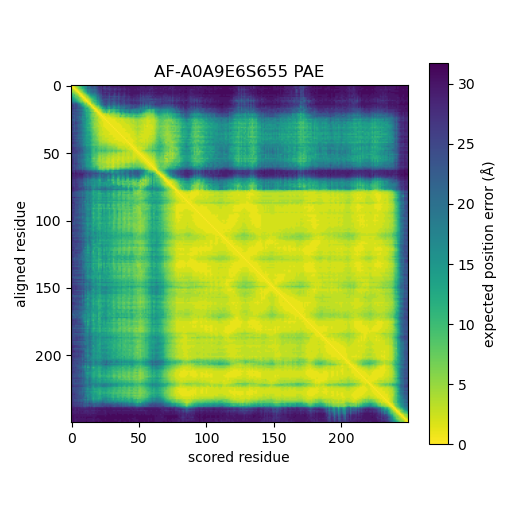0 93.50 221 ALA A CA 1
ATOM 1717 C C . ALA A 1 221 ? 0.054 -7.081 20.011 1.00 93.50 221 ALA A C 1
ATOM 1719 O O . ALA A 1 221 ? 0.880 -7.038 20.922 1.00 93.50 221 ALA A O 1
ATOM 1720 N N . THR A 1 222 ? -0.182 -8.203 19.317 1.00 92.69 222 THR A N 1
ATOM 1721 C CA . THR A 1 222 ? 0.408 -9.516 19.642 1.00 92.69 222 THR A CA 1
ATOM 1722 C C . THR A 1 222 ? 1.041 -10.190 18.424 1.00 92.69 222 THR A C 1
ATOM 1724 O O . THR A 1 222 ? 2.264 -10.196 18.296 1.00 92.69 222 THR A O 1
ATOM 1727 N N . ARG A 1 223 ? 0.231 -10.743 17.514 1.00 93.19 223 ARG A N 1
ATOM 1728 C CA . ARG A 1 223 ? 0.665 -11.474 16.316 1.00 93.19 223 ARG A CA 1
ATOM 1729 C C . ARG A 1 223 ? 0.033 -10.880 15.063 1.00 93.19 223 ARG A C 1
ATOM 1731 O O . ARG A 1 223 ? -1.054 -11.253 14.656 1.00 93.19 223 ARG A O 1
ATOM 1738 N N . ARG A 1 224 ? 0.732 -9.931 14.455 1.00 94.38 224 ARG A N 1
ATOM 1739 C CA . ARG A 1 224 ? 0.231 -9.162 13.311 1.00 94.38 224 ARG A CA 1
ATOM 1740 C C . ARG A 1 224 ? -0.188 -10.084 12.164 1.00 94.38 224 ARG A C 1
ATOM 1742 O O . ARG A 1 224 ? 0.628 -10.850 11.659 1.00 94.38 224 ARG A O 1
ATOM 1749 N N . GLU A 1 225 ? -1.437 -9.955 11.742 1.00 97.00 225 GLU A N 1
ATOM 1750 C CA . GLU A 1 225 ? -2.014 -10.659 10.599 1.00 97.00 225 GLU A CA 1
ATOM 1751 C C . GLU A 1 225 ? -2.499 -9.612 9.586 1.00 97.00 225 GLU A C 1
ATOM 1753 O O . GLU A 1 225 ? -3.424 -8.852 9.866 1.00 97.00 225 GLU A O 1
ATOM 1758 N N . GLU A 1 226 ? -1.858 -9.531 8.421 1.00 98.25 226 GLU A N 1
ATOM 1759 C CA . GLU A 1 226 ? -2.219 -8.572 7.369 1.00 98.25 226 GLU A CA 1
ATOM 1760 C C . GLU A 1 226 ? -3.381 -9.111 6.520 1.00 98.25 226 GLU A C 1
ATOM 1762 O O . GLU A 1 226 ? -3.268 -10.185 5.928 1.00 98.25 226 GLU A O 1
ATOM 1767 N N . ASN A 1 227 ? -4.488 -8.367 6.445 1.00 98.38 227 ASN A N 1
ATOM 1768 C CA . ASN A 1 227 ? -5.679 -8.737 5.675 1.00 98.38 227 ASN A CA 1
ATOM 1769 C C . ASN A 1 227 ? -5.990 -7.648 4.647 1.00 98.38 227 ASN A C 1
ATOM 1771 O O . ASN A 1 227 ? -6.312 -6.523 5.022 1.00 98.38 227 ASN A O 1
ATOM 1775 N N . TYR A 1 228 ? -5.894 -7.985 3.362 1.00 98.56 228 TYR A N 1
ATOM 1776 C CA . TYR A 1 228 ? -6.097 -7.050 2.258 1.00 98.56 228 TYR A CA 1
ATOM 1777 C C . TYR A 1 228 ? -7.462 -7.263 1.612 1.00 98.56 228 TYR A C 1
ATOM 1779 O O . TYR A 1 228 ? -7.795 -8.384 1.242 1.00 98.56 228 TYR A O 1
ATOM 1787 N N . TYR A 1 229 ? -8.215 -6.187 1.427 1.00 98.31 229 TYR A N 1
ATOM 1788 C CA . TYR A 1 229 ? -9.518 -6.186 0.770 1.00 98.31 229 TYR A CA 1
ATOM 1789 C C . TYR A 1 229 ? -9.498 -5.190 -0.382 1.00 98.31 229 TYR A C 1
ATOM 1791 O O . TYR A 1 229 ? -9.081 -4.047 -0.201 1.00 98.31 229 TYR A O 1
ATOM 1799 N N . LEU A 1 230 ? -9.970 -5.600 -1.551 1.00 98.06 230 LEU A N 1
ATOM 1800 C CA . LEU A 1 230 ? -10.219 -4.722 -2.683 1.00 98.06 230 LEU A CA 1
ATOM 1801 C C . LEU A 1 230 ? -11.720 -4.465 -2.773 1.00 98.06 230 LEU A C 1
ATOM 1803 O O . LEU A 1 230 ? -12.533 -5.389 -2.767 1.00 98.06 230 LEU A O 1
ATOM 1807 N N . TYR A 1 231 ? -12.084 -3.193 -2.857 1.00 97.31 231 TYR A N 1
ATOM 1808 C CA . TYR A 1 231 ? -13.461 -2.753 -3.014 1.00 97.31 231 TYR A CA 1
ATOM 1809 C C . TYR A 1 231 ? -13.593 -1.996 -4.319 1.00 97.31 231 TYR A C 1
ATOM 1811 O O . TYR A 1 231 ? -12.889 -1.005 -4.536 1.00 97.31 231 TYR A O 1
ATOM 1819 N N . ARG A 1 232 ? -14.504 -2.432 -5.190 1.00 95.44 232 ARG A N 1
ATOM 1820 C CA . ARG A 1 232 ? -14.755 -1.752 -6.461 1.00 95.44 232 ARG A CA 1
ATOM 1821 C C . ARG A 1 232 ? -16.032 -0.942 -6.383 1.00 95.44 232 ARG A C 1
ATOM 1823 O O . ARG A 1 232 ? -17.037 -1.360 -5.820 1.00 95.44 232 ARG A O 1
ATOM 1830 N N . ARG A 1 233 ? -16.021 0.231 -7.008 1.00 93.38 233 ARG A N 1
ATOM 1831 C CA . ARG A 1 233 ? -17.152 1.162 -6.987 1.00 93.38 233 ARG A CA 1
ATOM 1832 C C . ARG A 1 233 ? -18.443 0.524 -7.507 1.00 93.38 233 ARG A C 1
ATOM 1834 O O . ARG A 1 233 ? -19.502 0.761 -6.947 1.00 93.38 233 ARG A O 1
ATOM 1841 N N . ASN A 1 234 ? -18.347 -0.299 -8.550 1.00 91.31 234 ASN A N 1
ATOM 1842 C CA . ASN A 1 234 ? -19.489 -0.976 -9.170 1.00 91.31 234 ASN A CA 1
ATOM 1843 C C . ASN A 1 234 ? -20.068 -2.136 -8.338 1.00 91.31 234 ASN A C 1
ATOM 1845 O O . ASN A 1 234 ? -21.098 -2.680 -8.724 1.00 91.31 234 ASN A O 1
ATOM 1849 N N . GLU A 1 235 ? -19.433 -2.517 -7.228 1.00 89.25 235 GLU A N 1
ATOM 1850 C CA . GLU A 1 235 ? -19.924 -3.569 -6.325 1.00 89.25 235 GLU A CA 1
ATOM 1851 C C . GLU A 1 235 ? -20.867 -3.021 -5.254 1.00 89.25 235 GLU A C 1
ATOM 1853 O O . GLU A 1 235 ? -21.605 -3.777 -4.624 1.00 89.25 235 GLU A O 1
ATOM 1858 N N . PHE A 1 236 ? -20.894 -1.700 -5.074 1.00 84.88 236 PHE A N 1
ATOM 1859 C CA . PHE A 1 236 ? -21.822 -1.052 -4.163 1.00 84.88 236 PHE A CA 1
ATOM 1860 C C . PHE A 1 236 ? -23.033 -0.538 -4.927 1.00 84.88 236 PHE A C 1
ATOM 1862 O O . PHE A 1 236 ? -22.934 0.315 -5.809 1.00 84.88 236 PHE A O 1
ATOM 1869 N N . VAL A 1 237 ? -24.207 -1.024 -4.535 1.00 79.25 237 VAL A N 1
ATOM 1870 C CA . VAL A 1 237 ? -25.481 -0.483 -4.999 1.00 79.25 237 VAL A CA 1
ATOM 1871 C C . VAL A 1 237 ? -25.983 0.506 -3.957 1.00 79.25 237 VAL A C 1
ATOM 1873 O O . VAL A 1 237 ? -26.383 0.126 -2.856 1.00 79.25 237 VAL A O 1
ATOM 1876 N N . LEU A 1 238 ? -25.974 1.792 -4.307 1.00 76.25 238 LEU A N 1
ATOM 1877 C CA . LEU A 1 238 ? -26.599 2.830 -3.495 1.00 76.25 238 LEU A CA 1
ATOM 1878 C C . LEU A 1 238 ? -28.118 2.729 -3.645 1.00 76.25 238 LEU A C 1
ATOM 1880 O O . LEU A 1 238 ? -28.717 3.299 -4.555 1.00 76.25 238 LEU A O 1
ATOM 1884 N N . ILE A 1 239 ? -28.752 1.993 -2.738 1.00 75.19 239 ILE A N 1
ATOM 1885 C CA . ILE A 1 239 ? -30.204 2.028 -2.590 1.00 75.19 239 ILE A CA 1
ATOM 1886 C C . ILE A 1 239 ? -30.517 3.338 -1.862 1.00 75.19 239 ILE A C 1
ATOM 1888 O O . ILE A 1 239 ? -30.195 3.481 -0.681 1.00 75.19 239 ILE A O 1
ATOM 1892 N N . ALA A 1 240 ? -31.061 4.322 -2.582 1.00 62.22 240 ALA A N 1
ATOM 1893 C CA . ALA A 1 240 ? -31.428 5.624 -2.027 1.00 62.22 240 ALA A CA 1
ATOM 1894 C C . ALA A 1 240 ? -32.183 5.457 -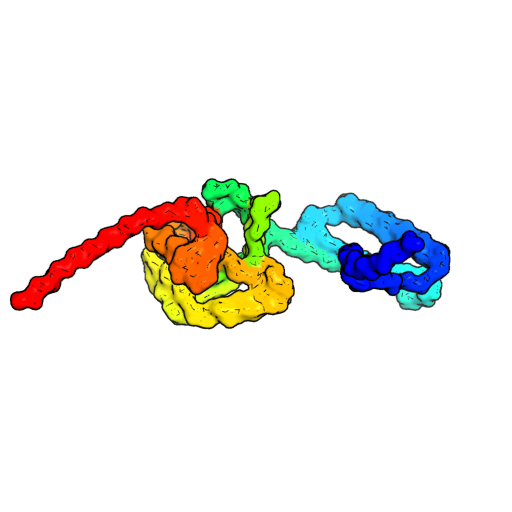0.694 1.00 62.22 240 ALA A C 1
ATOM 1896 O O . ALA A 1 240 ? -33.118 4.658 -0.603 1.00 62.22 240 ALA A O 1
ATOM 1897 N N . ARG A 1 241 ? -31.773 6.187 0.355 1.00 50.66 241 ARG A N 1
ATOM 1898 C CA . ARG A 1 241 ? -32.334 6.035 1.704 1.00 50.66 241 ARG A CA 1
ATOM 1899 C C . ARG A 1 241 ? -33.071 7.301 2.156 1.00 50.66 241 ARG A C 1
ATOM 1901 O O . ARG A 1 241 ? -32.456 8.339 2.347 1.00 50.66 241 ARG A O 1
ATOM 1908 N N . TYR A 1 242 ? -34.385 7.124 2.328 1.00 48.81 242 TYR A N 1
ATOM 1909 C CA . TYR A 1 242 ? -35.368 7.843 3.157 1.00 48.81 242 TYR A CA 1
ATOM 1910 C C . TYR A 1 242 ? -35.270 9.380 3.245 1.00 48.81 242 TYR A C 1
ATOM 1912 O O . TYR A 1 242 ? -34.516 9.934 4.043 1.00 48.81 242 TYR A O 1
ATOM 1920 N N . GLU A 1 243 ? -36.150 10.066 2.510 1.00 44.16 243 GLU A N 1
ATOM 1921 C CA . GLU A 1 243 ? -36.488 11.470 2.759 1.00 44.16 243 GLU A CA 1
ATOM 1922 C C . GLU A 1 243 ? -37.178 11.584 4.129 1.00 44.16 243 GLU A C 1
ATOM 1924 O O . GLU A 1 243 ? -38.332 11.194 4.309 1.00 44.16 243 GLU A O 1
ATOM 1929 N N . GLY A 1 244 ? -36.455 12.087 5.131 1.00 45.31 244 GLY A N 1
ATOM 1930 C CA . GLY A 1 244 ? -37.030 12.434 6.426 1.00 45.31 244 GLY A CA 1
ATOM 1931 C C . GLY A 1 244 ? -38.157 13.451 6.245 1.00 45.31 244 GLY A C 1
ATOM 1932 O O . GLY A 1 244 ? -37.918 14.598 5.867 1.00 45.31 244 GLY A O 1
ATOM 1933 N N . GLY A 1 245 ? -39.392 13.015 6.499 1.00 43.31 245 GLY A N 1
ATOM 1934 C CA . GLY A 1 245 ? -40.593 13.833 6.401 1.00 43.31 245 GLY A CA 1
ATOM 1935 C C . GLY A 1 245 ? -40.478 15.134 7.197 1.00 43.31 245 GLY A C 1
ATOM 1936 O O . GLY A 1 245 ? -40.096 15.151 8.368 1.00 43.31 245 GLY A O 1
ATOM 1937 N N . LYS A 1 246 ? -40.842 16.236 6.539 1.00 45.16 246 LYS A N 1
ATOM 1938 C CA . LYS A 1 246 ? -40.985 17.573 7.120 1.00 45.16 246 LYS A CA 1
ATOM 1939 C C . LYS A 1 246 ? -41.896 17.526 8.353 1.00 45.16 246 LYS A C 1
ATOM 1941 O O . LYS A 1 246 ? -43.103 17.355 8.214 1.00 45.16 246 LYS A O 1
ATOM 1946 N N . CYS A 1 247 ? -41.355 17.783 9.542 1.00 39.25 247 CYS A N 1
ATOM 1947 C CA . CYS A 1 247 ? -42.167 18.234 10.671 1.00 39.25 247 CYS A CA 1
ATOM 1948 C C . CYS A 1 247 ? -42.315 19.755 10.561 1.00 39.25 247 CYS A C 1
ATOM 1950 O O . CYS A 1 247 ? -41.509 20.524 11.084 1.00 39.25 247 CYS A O 1
ATOM 1952 N N . GLY A 1 248 ? -43.314 20.190 9.791 1.00 41.81 248 GLY A N 1
ATOM 1953 C CA . GLY A 1 248 ? -43.756 21.577 9.800 1.00 41.81 248 GLY A CA 1
ATOM 1954 C C . GLY A 1 248 ? -44.465 21.864 11.118 1.00 41.81 248 GLY A C 1
ATOM 1955 O O . GLY A 1 248 ? -45.566 21.369 11.339 1.00 41.81 248 GLY A O 1
ATOM 1956 N N . LYS A 1 249 ? -43.846 22.666 11.986 1.00 40.91 249 LYS A N 1
ATOM 1957 C CA . LYS A 1 249 ? -44.567 23.341 13.066 1.00 40.91 249 LYS A CA 1
ATOM 1958 C C . LYS A 1 249 ? -45.181 24.618 12.490 1.00 40.91 249 LYS A C 1
ATOM 1960 O O . LYS A 1 249 ? -44.448 25.526 12.103 1.00 40.91 249 LYS A O 1
ATOM 1965 N N . LYS A 1 250 ? -46.510 24.629 12.374 1.00 39.97 250 LYS A N 1
ATOM 1966 C CA . LYS A 1 250 ? -47.306 25.851 12.532 1.00 39.97 250 LYS A CA 1
ATOM 1967 C C . LYS A 1 250 ? -47.520 26.085 14.020 1.00 39.97 250 LYS A C 1
ATOM 1969 O O . LYS A 1 250 ? -47.588 25.068 14.747 1.00 39.97 250 LYS A O 1
#

Sequence (250 aa):
FWPERETIKVFQPEPGCSAPTFIGSAADIDFHAAGLLNIGLSRIESLPSDSASMDLLAAPWLPAEDDKRHRLSYTFKGYARHCEQNHGYAVLRSEIAALDMTAELKRIARTRSNQIETGGLIFGEIDDAHQVIWVDSVSGPPPDSVASETQFLCGTAGTKELNAFKSVASRNSSRFIGIWHTHPISRGQPSQDDLRAMLELLHFQQYSPRQVVMLIVGYAATRREENYYLYRRNEFVLIARYEGGKCGKK

Foldseek 3Di:
DDDDDDPPPDDDPDCPVVPCPDDDDPVQVVCVVVVVVVVVVVCVVPPDPQWDWDWDDDGPPPDCVPPPRDTPTDRHDFFDWDFADPPGATEGEDVQQVVQVVVLCVVCCVPPRNLKKWKFFFKADQDPVRSYHYGDHTHTADPPWDMGNQDTDGDDPCVVVVQVVQCVVVVNRIGTAAMEMENQQFAQDDDPVNVVVQQCQQPVDPDHDQKHKYWYFYNSNHDTDTHIHIDGSVVDDPPDDDDDDDPDDD